Protein AF-A0A2J6TVK9-F1 (afdb_monomer_lite)

Secondary structure (DSSP, 8-state):
----PPPHHHHHHHHHHSHHHHHHHHHHHHSPP---SS----GGGGG-TT------S--TT--TT-GGGSTT-HHHH---GGGS----TT-PPPPHHHHHHHHHHHS-SSGGG--GGGHHHHHHHHHHHHHHHHHHHHHHHHHTT--TTTHHHHHHH-HHHHHHHHHHHHHHHHHHHHHHHHHHHHHHHHHHHHHT-SS--HHHHHHHHHHHS-SS----SSTTS-HHHHHHHHHHHHHHHHHHHHH-GGGHHHHHHHHTSTT-TT-HHHHHHHHHHHHHHHHHHHHH-

Sequence (289 aa):
AGQKLPTLKSVNGYWKHETQGKLITEFFSSLDKISPSINDTTIAKLRNPSEGPPEPKASPDHAPGDRFMDLGNEALLDIDFASFGIPDKSQKRLPILVILNTVRRVFPQKYENVDFGHSLTALDYLRDLEFTRRDKLRHAAERLDISLRNWKSVLADNPDALRWIELVQKYELIIEEGYANIFIDIRIWTMVAELKSTPFYKPNVLAMLNTLFPPAVKELPNDRIQPKVLHQYRSSFYQYITAVEANGPSVMKAFEQKLQGSDNRHRWGNTWDNLTHYMELAEQMIKQA

pLDDT: mean 82.11, std 18.09, range [29.0, 98.25]

Foldseek 3Di:
DDLPADFLVQLLCCLVPPPLNVCVLVVQVVPDQPPPPDDDDDVPVVQDPPDDDDDDPDDLLAFVQRPCLDPPNCVSQPDPNSPTDDDDPPPDQDDLVVLVVVLCQQQPLDLVNHNLVCLSVNLRSLLSLLVLLVVLVVVVCVVLVHDPVCNVVSCVVDVVSVVLVVVCVVCVVVLVLLSLLLLVLSLLSSLLVLLQDPPNDLSSSVSSLCSSQNSDDDDDSDPSNDNSVSSVSSSVSSVSSVVCVVPNSVVSVSVLVVCCDPPHCSRSNNSVVSVVVSSVSSVVSSVSD

Organism: NCBI:txid1095630

Radius of gyration: 21.46 Å; chains: 1; bounding box: 52×44×66 Å

Structure (mmCIF, N/CA/C/O backbone):
data_AF-A0A2J6TVK9-F1
#
_entry.id   AF-A0A2J6TVK9-F1
#
loop_
_atom_site.group_PDB
_atom_site.id
_atom_site.type_symbol
_atom_site.label_atom_id
_atom_site.label_alt_id
_atom_site.label_comp_id
_atom_site.label_asym_id
_atom_site.label_entity_id
_atom_site.label_seq_id
_atom_site.pdbx_PDB_ins_code
_atom_site.Cartn_x
_atom_site.Cartn_y
_atom_site.Cartn_z
_atom_site.occupancy
_atom_site.B_iso_or_equiv
_atom_site.auth_seq_id
_atom_site.auth_comp_id
_atom_site.auth_asym_id
_atom_site.auth_atom_id
_atom_site.pdbx_PDB_model_num
ATOM 1 N N . ALA A 1 1 ? 12.415 -16.126 -9.968 1.00 29.00 1 ALA A N 1
ATOM 2 C CA . ALA A 1 1 ? 11.077 -16.742 -9.931 1.00 29.00 1 ALA A CA 1
ATOM 3 C C . ALA A 1 1 ? 10.373 -16.211 -8.692 1.00 29.00 1 ALA A C 1
ATOM 5 O O . ALA A 1 1 ? 10.895 -16.407 -7.605 1.00 29.00 1 ALA A O 1
ATOM 6 N N . GLY A 1 2 ? 9.313 -15.416 -8.859 1.00 41.62 2 GLY A N 1
ATOM 7 C CA . GLY A 1 2 ? 8.643 -14.746 -7.743 1.00 41.62 2 GLY A CA 1
ATOM 8 C C . GLY A 1 2 ? 7.774 -15.724 -6.963 1.00 41.62 2 GLY A C 1
ATOM 9 O O . GLY A 1 2 ? 6.939 -16.403 -7.562 1.00 41.62 2 GLY A O 1
ATOM 10 N N . GLN A 1 3 ? 7.974 -15.802 -5.648 1.00 42.44 3 GLN A N 1
ATOM 11 C CA . GLN A 1 3 ? 6.974 -16.363 -4.743 1.00 42.44 3 GLN A CA 1
ATOM 12 C C . GLN A 1 3 ? 5.632 -15.679 -5.036 1.00 42.44 3 GLN A C 1
ATOM 14 O O . GLN A 1 3 ? 5.563 -14.454 -5.162 1.00 42.44 3 GLN A O 1
ATOM 19 N N . LYS A 1 4 ? 4.572 -16.472 -5.227 1.00 58.22 4 LYS A N 1
ATOM 20 C CA . LYS A 1 4 ? 3.217 -15.938 -5.388 1.00 58.22 4 LYS A CA 1
ATOM 21 C C . LYS A 1 4 ? 2.806 -15.346 -4.044 1.00 58.22 4 LYS A C 1
ATOM 23 O O . LYS A 1 4 ? 2.455 -16.082 -3.130 1.00 58.22 4 LYS A O 1
ATOM 28 N N . LEU A 1 5 ? 2.900 -14.026 -3.925 1.00 64.44 5 LEU A N 1
ATOM 29 C CA . LEU A 1 5 ? 2.423 -13.321 -2.746 1.00 64.44 5 LEU A CA 1
ATOM 30 C C . LEU A 1 5 ? 0.887 -13.276 -2.764 1.00 64.44 5 LEU A C 1
ATOM 32 O O . LEU A 1 5 ? 0.295 -13.041 -3.821 1.00 64.44 5 LEU A O 1
ATOM 36 N N . PRO A 1 6 ? 0.235 -13.469 -1.613 1.00 78.31 6 PRO A N 1
ATOM 37 C CA . PRO A 1 6 ? -1.215 -13.416 -1.498 1.00 78.31 6 PRO A CA 1
ATOM 38 C C . PRO A 1 6 ? -1.738 -11.998 -1.765 1.00 78.31 6 PRO A C 1
ATOM 40 O O . PRO A 1 6 ? -1.054 -10.989 -1.535 1.00 78.31 6 PRO A O 1
ATOM 43 N N . THR A 1 7 ? -2.981 -11.922 -2.241 1.00 87.06 7 THR A N 1
ATOM 44 C CA . THR A 1 7 ? -3.679 -10.642 -2.422 1.00 87.06 7 THR A CA 1
ATOM 45 C C . THR A 1 7 ? -4.032 -10.060 -1.055 1.00 87.06 7 THR A C 1
ATOM 47 O O . THR A 1 7 ? -4.340 -10.799 -0.119 1.00 87.06 7 THR A O 1
ATOM 50 N N . LEU A 1 8 ? -4.034 -8.737 -0.897 1.00 90.06 8 LEU A N 1
ATOM 51 C CA . LEU A 1 8 ? -4.491 -8.120 0.353 1.00 90.06 8 LEU A CA 1
ATOM 52 C C . LEU A 1 8 ? -5.938 -8.496 0.651 1.00 90.06 8 LEU A C 1
ATOM 54 O O . LEU A 1 8 ? -6.313 -8.632 1.813 1.00 90.06 8 LEU A O 1
ATOM 58 N N . LYS A 1 9 ? -6.752 -8.717 -0.386 1.00 88.44 9 LYS A N 1
ATOM 59 C CA . LYS A 1 9 ? -8.118 -9.210 -0.211 1.00 88.44 9 LYS A CA 1
ATOM 60 C C . LYS A 1 9 ? -8.157 -10.610 0.411 1.00 88.44 9 LYS A C 1
ATOM 62 O O . LYS A 1 9 ? -8.997 -10.832 1.281 1.00 88.44 9 LYS A O 1
ATOM 67 N N . SER A 1 10 ? -7.278 -11.533 0.006 1.00 87.69 10 SER A N 1
ATOM 68 C CA . SER A 1 10 ? -7.220 -12.869 0.617 1.00 87.69 10 SER A CA 1
ATOM 69 C C . SER A 1 10 ? -6.681 -12.817 2.044 1.00 87.69 10 SER A C 1
ATOM 71 O O . SER A 1 10 ? -7.260 -13.452 2.919 1.00 87.69 10 SER A O 1
ATOM 73 N N . VAL A 1 11 ? -5.660 -11.996 2.309 1.00 90.25 11 VAL A N 1
ATOM 74 C CA . VAL A 1 11 ? -5.135 -11.768 3.669 1.00 90.25 11 VAL A CA 1
ATOM 75 C C . VAL A 1 11 ? -6.216 -11.192 4.589 1.00 90.25 11 VAL A C 1
ATOM 77 O O . VAL A 1 11 ? -6.446 -11.706 5.678 1.00 90.25 11 VAL A O 1
ATOM 80 N N . ASN A 1 12 ? -6.954 -10.177 4.140 1.00 92.38 12 ASN A N 1
ATOM 81 C CA . ASN A 1 12 ? -8.072 -9.623 4.903 1.00 92.38 12 ASN A CA 1
ATOM 82 C C . ASN A 1 12 ? -9.206 -10.642 5.093 1.00 92.38 12 ASN A C 1
ATOM 84 O O . ASN A 1 12 ? -9.821 -10.697 6.155 1.00 92.38 12 ASN A O 1
ATOM 88 N N . GLY A 1 13 ? -9.472 -11.467 4.077 1.00 90.19 13 GLY A N 1
ATOM 89 C CA . GLY A 1 13 ? -10.423 -12.573 4.162 1.00 90.19 13 GLY A CA 1
ATOM 90 C C . GLY A 1 13 ? -10.036 -13.593 5.232 1.00 90.19 13 GLY A C 1
ATOM 91 O O . GLY A 1 13 ? -10.899 -13.999 6.005 1.00 90.19 13 GLY A O 1
ATOM 92 N N . TYR A 1 14 ? -8.748 -13.933 5.343 1.00 91.38 14 TYR A N 1
ATOM 93 C CA . TYR A 1 14 ? -8.235 -14.792 6.411 1.00 91.38 14 TYR A CA 1
ATOM 94 C C . TYR A 1 14 ? -8.564 -14.214 7.791 1.00 91.38 14 TYR A C 1
ATOM 96 O O . TYR A 1 14 ? -9.188 -14.878 8.614 1.00 91.38 14 TYR A O 1
ATOM 104 N N . TRP A 1 15 ? -8.235 -12.944 8.030 1.00 92.44 15 TRP A N 1
ATOM 105 C CA . TRP A 1 15 ? -8.484 -12.318 9.330 1.00 92.44 15 TRP A CA 1
ATOM 106 C C . TRP A 1 15 ? -9.973 -12.212 9.689 1.00 92.44 15 TRP A C 1
ATOM 108 O O . TRP A 1 15 ? -10.322 -12.273 10.866 1.00 92.44 15 TRP A O 1
ATOM 118 N N . LYS A 1 16 ? -10.857 -12.062 8.692 1.00 90.81 16 LYS A N 1
ATOM 119 C CA . LYS A 1 16 ? -12.305 -11.890 8.907 1.00 90.81 16 LYS A CA 1
ATOM 120 C C . LYS A 1 16 ? -13.095 -13.198 8.956 1.00 90.81 16 LYS A C 1
ATOM 122 O O . LYS A 1 16 ? -14.128 -13.254 9.626 1.00 90.81 16 LYS A O 1
ATOM 127 N N . HIS A 1 17 ? -12.679 -14.212 8.204 1.00 89.62 17 HIS A N 1
ATOM 128 C CA . HIS A 1 17 ? -13.529 -15.368 7.902 1.00 89.62 17 HIS A CA 1
ATOM 129 C C . HIS A 1 17 ? -12.888 -16.713 8.233 1.00 89.62 17 HIS A C 1
ATOM 131 O O . HIS A 1 17 ? -13.616 -17.626 8.620 1.00 89.62 17 HIS A O 1
ATOM 137 N N . GLU A 1 18 ? -11.565 -16.847 8.120 1.00 90.25 18 GLU A N 1
ATOM 138 C CA . GLU A 1 18 ? -10.897 -18.104 8.468 1.00 90.25 18 GLU A CA 1
ATOM 139 C C . GLU A 1 18 ? -10.931 -18.324 9.975 1.00 90.25 18 GLU A C 1
ATOM 141 O O . GLU A 1 18 ? -10.706 -17.398 10.755 1.00 90.25 18 GLU A O 1
ATOM 146 N N . THR A 1 19 ? -11.206 -19.558 10.403 1.00 89.12 19 THR A N 1
ATOM 147 C CA . THR A 1 19 ? -11.464 -19.864 11.819 1.00 89.12 19 THR A CA 1
ATOM 148 C C . THR A 1 19 ? -10.308 -19.425 12.713 1.00 89.12 19 THR A C 1
ATOM 150 O O . THR A 1 19 ? -10.536 -18.753 13.714 1.00 89.12 19 THR A O 1
ATOM 153 N N . GLN A 1 20 ? -9.067 -19.735 12.332 1.00 88.69 20 GLN A N 1
ATOM 154 C CA . GLN A 1 20 ? -7.886 -19.343 13.101 1.00 88.69 20 GLN A CA 1
ATOM 155 C C . GLN A 1 20 ? -7.692 -17.820 13.123 1.00 88.69 20 GLN A C 1
ATOM 157 O O . GLN A 1 20 ? -7.526 -17.246 14.196 1.00 88.69 20 GLN A O 1
ATOM 162 N N . GLY A 1 21 ? -7.754 -17.155 11.964 1.00 89.56 21 GLY A N 1
ATOM 163 C CA . GLY A 1 21 ? -7.569 -15.703 11.870 1.00 89.56 21 GLY A CA 1
ATOM 164 C C . GLY A 1 21 ? -8.637 -14.926 12.639 1.00 89.56 21 GLY A C 1
ATOM 165 O O . GLY A 1 21 ? -8.324 -13.963 13.347 1.00 89.56 21 GLY A O 1
ATOM 166 N N . LYS A 1 22 ? -9.884 -15.398 12.576 1.00 90.62 22 LYS A N 1
ATOM 167 C CA . LYS A 1 22 ? -11.008 -14.860 13.338 1.00 90.62 22 LYS A CA 1
ATOM 168 C C . LYS A 1 22 ? -10.810 -15.053 14.839 1.00 90.62 22 LYS A C 1
ATOM 170 O O . LYS A 1 22 ? -10.935 -14.079 15.570 1.00 90.62 22 LYS A O 1
ATOM 175 N N . LEU A 1 23 ? -10.440 -16.254 15.293 1.00 89.50 23 LEU A N 1
ATOM 176 C CA . LEU A 1 23 ? -10.180 -16.529 16.712 1.00 89.50 23 LEU A CA 1
ATOM 177 C C . LEU A 1 23 ? -9.044 -15.672 17.268 1.00 89.50 23 LEU A C 1
ATOM 179 O O . LEU A 1 23 ? -9.175 -15.133 18.359 1.00 89.50 23 LEU A O 1
ATOM 183 N N . ILE A 1 24 ? -7.953 -15.506 16.515 1.00 90.75 24 ILE A N 1
ATOM 184 C CA . ILE A 1 24 ? -6.843 -14.625 16.901 1.00 90.75 24 ILE A CA 1
ATOM 185 C C . ILE A 1 24 ? -7.344 -13.183 17.044 1.00 90.75 24 ILE A C 1
ATOM 187 O O . ILE A 1 24 ? -7.095 -12.525 18.053 1.00 90.75 24 ILE A O 1
ATOM 191 N N . THR A 1 25 ? -8.080 -12.694 16.046 1.00 90.19 25 THR A N 1
ATOM 192 C CA . THR A 1 25 ? -8.603 -11.322 16.035 1.00 90.19 25 THR A CA 1
ATOM 193 C C . THR A 1 25 ? -9.602 -11.086 17.167 1.00 90.19 25 THR A C 1
ATOM 195 O O . THR A 1 25 ? -9.525 -10.064 17.845 1.00 90.19 25 THR A O 1
ATOM 198 N N . GLU A 1 26 ? -10.514 -12.027 17.409 1.00 88.31 26 GLU A N 1
ATOM 199 C CA . GLU A 1 26 ? -11.479 -11.980 18.510 1.00 88.31 26 GLU A CA 1
ATOM 200 C C . GLU A 1 26 ? -10.783 -12.067 19.867 1.00 88.31 26 GLU A C 1
ATOM 202 O O . GLU A 1 26 ? -11.104 -11.272 20.747 1.00 88.31 26 GLU A O 1
ATOM 207 N N . PHE A 1 27 ? -9.788 -12.947 20.020 1.00 89.06 27 PHE A N 1
ATOM 208 C CA . PHE A 1 27 ? -8.970 -13.043 21.226 1.00 89.06 27 PHE A CA 1
ATOM 209 C C . PHE A 1 27 ? -8.350 -11.686 21.555 1.00 89.06 27 PHE A C 1
ATOM 211 O O . PHE A 1 27 ? -8.681 -11.106 22.587 1.00 89.06 27 PHE A O 1
ATOM 218 N N . PHE A 1 28 ? -7.559 -11.107 20.649 1.00 86.94 28 PHE A N 1
ATOM 219 C CA . PHE A 1 28 ? -6.941 -9.801 20.890 1.00 86.94 28 PHE A CA 1
ATOM 220 C C . PHE A 1 28 ? -7.955 -8.661 21.028 1.00 86.94 28 PHE A C 1
ATOM 222 O O . PHE A 1 28 ? -7.716 -7.720 21.782 1.00 86.94 28 PHE A O 1
ATOM 229 N N . SER A 1 29 ? -9.100 -8.744 20.347 1.00 86.19 29 SER A N 1
ATOM 230 C CA . SER A 1 29 ? -10.181 -7.769 20.501 1.00 86.19 29 SER A CA 1
ATOM 231 C C . SER A 1 29 ? -10.846 -7.838 21.876 1.00 86.19 29 SER A C 1
ATOM 233 O O . SER A 1 29 ? -11.299 -6.799 22.362 1.00 86.19 29 SER A O 1
ATOM 235 N N . SER A 1 30 ? -10.938 -9.038 22.459 1.00 83.00 30 SER A N 1
ATOM 236 C CA . SER A 1 30 ? -11.616 -9.323 23.731 1.00 83.00 30 SER A CA 1
ATOM 237 C C . SER A 1 30 ? -10.774 -8.996 24.958 1.00 83.00 30 SER A C 1
ATOM 239 O O . SER A 1 30 ? -11.323 -8.792 26.036 1.00 83.00 30 SER A O 1
ATOM 241 N N . LEU A 1 31 ? -9.450 -8.943 24.804 1.00 76.44 31 LEU A N 1
ATOM 242 C CA . LEU A 1 31 ? -8.563 -8.581 25.895 1.00 76.44 31 LEU A CA 1
ATOM 243 C C . LEU A 1 31 ? -8.882 -7.152 26.360 1.00 76.44 31 LEU A C 1
ATOM 245 O O . LEU A 1 31 ? -8.781 -6.206 25.575 1.00 76.44 31 LEU A O 1
ATOM 249 N N . ASP A 1 32 ? -9.264 -7.020 27.637 1.00 58.38 32 ASP A N 1
ATOM 250 C CA . ASP A 1 32 ? -9.689 -5.761 28.256 1.00 58.38 32 ASP A CA 1
ATOM 251 C C . ASP A 1 32 ? -8.733 -4.608 27.936 1.00 58.38 32 ASP A C 1
ATOM 253 O O . ASP A 1 32 ? -7.524 -4.794 27.744 1.00 58.38 32 ASP A O 1
ATOM 257 N N . LYS A 1 33 ? -9.246 -3.372 27.943 1.00 55.72 33 LYS A N 1
ATOM 258 C CA . LYS A 1 33 ? -8.362 -2.205 28.038 1.00 55.72 33 LYS A CA 1
ATOM 259 C C . LYS A 1 33 ? -7.463 -2.445 29.242 1.00 55.72 33 LYS A C 1
ATOM 261 O O . LYS A 1 33 ? -7.964 -2.707 30.333 1.00 55.72 33 LYS A O 1
ATOM 266 N N . ILE A 1 34 ? -6.148 -2.358 29.061 1.00 44.91 34 ILE A N 1
ATOM 267 C CA . ILE A 1 34 ? -5.283 -2.137 30.213 1.00 44.91 34 ILE A CA 1
ATOM 268 C C . ILE A 1 34 ? -5.831 -0.851 30.834 1.00 44.91 34 ILE A C 1
ATOM 270 O O . ILE A 1 34 ? -5.693 0.221 30.244 1.00 44.91 34 ILE A O 1
ATOM 274 N N . SER A 1 35 ? -6.531 -0.964 31.968 1.00 35.34 35 SER A N 1
ATOM 275 C CA . SER A 1 35 ? -6.670 0.162 32.879 1.00 35.34 35 SER A CA 1
ATOM 276 C C . SER A 1 35 ? -5.243 0.628 33.097 1.00 35.34 35 SER A C 1
ATOM 278 O O . SER A 1 35 ? -4.440 -0.180 33.576 1.00 35.34 35 SER A O 1
ATOM 280 N N . PRO A 1 36 ? -4.870 1.847 32.678 1.00 35.12 36 PRO A N 1
ATOM 281 C CA . PRO A 1 36 ? -3.529 2.318 32.941 1.00 35.12 36 PRO A CA 1
ATOM 282 C C . PRO A 1 36 ? -3.366 2.246 34.456 1.00 35.12 36 PRO A C 1
ATOM 284 O O . PRO A 1 36 ? -4.072 2.934 35.189 1.00 35.12 36 PRO A O 1
ATOM 287 N N . SER A 1 37 ? -2.476 1.388 34.953 1.00 34.28 37 SER A N 1
ATOM 288 C CA . SER A 1 37 ? -2.183 1.317 36.387 1.00 34.28 37 SER A CA 1
ATOM 289 C C . SER A 1 37 ? -1.329 2.510 36.828 1.00 34.28 37 SER A C 1
ATOM 291 O O . SER A 1 37 ? -0.463 2.378 37.690 1.00 34.28 37 SER A O 1
ATOM 293 N N . ILE A 1 38 ? -1.511 3.665 36.193 1.00 33.62 38 ILE A N 1
ATOM 294 C CA . ILE A 1 38 ? -0.847 4.913 36.515 1.00 33.62 38 ILE A CA 1
ATOM 295 C C . ILE A 1 38 ? -1.885 6.006 36.294 1.00 33.62 38 ILE A C 1
ATOM 297 O O . ILE A 1 38 ? -2.374 6.214 35.185 1.00 33.62 38 ILE A O 1
ATOM 301 N N . ASN A 1 39 ? -2.246 6.638 37.405 1.00 34.03 39 ASN A N 1
ATOM 302 C CA . ASN A 1 39 ? -3.201 7.724 37.501 1.00 34.03 39 ASN A CA 1
ATOM 303 C C . ASN A 1 39 ? -3.024 8.755 36.381 1.00 34.03 39 ASN A C 1
ATOM 305 O O . ASN A 1 39 ? -1.941 9.299 36.181 1.00 34.03 39 ASN A O 1
ATOM 309 N N . ASP A 1 40 ? -4.136 9.011 35.704 1.00 42.16 40 ASP A N 1
ATOM 310 C CA . ASP A 1 40 ? -4.586 10.315 35.240 1.00 42.16 40 ASP A CA 1
ATOM 311 C C . ASP A 1 40 ? -3.484 11.311 34.842 1.00 42.16 40 ASP A C 1
ATOM 313 O O . ASP A 1 40 ? -2.991 12.108 35.638 1.00 42.16 40 ASP A O 1
ATOM 317 N N . THR A 1 41 ? -3.108 11.303 33.564 1.00 31.83 41 THR A N 1
ATOM 318 C CA . THR A 1 41 ? -2.816 12.549 32.852 1.00 31.83 41 THR A CA 1
ATOM 319 C C . THR A 1 41 ? -2.799 12.312 31.345 1.00 31.83 41 THR A C 1
ATOM 321 O O . THR A 1 41 ? -1.981 11.576 30.801 1.00 31.83 41 THR A O 1
ATOM 324 N N . THR A 1 42 ? -3.638 13.088 30.660 1.00 39.53 42 THR A N 1
ATOM 325 C CA . THR A 1 42 ? -3.430 13.622 29.306 1.00 39.53 42 THR A CA 1
ATOM 326 C C . THR A 1 42 ? -3.841 12.801 28.074 1.00 39.53 42 THR A C 1
ATOM 328 O O . THR A 1 42 ? -3.037 12.531 27.187 1.00 39.53 42 THR A O 1
ATOM 331 N N . ILE A 1 43 ? -5.160 12.724 27.851 1.00 39.81 43 ILE A N 1
ATOM 332 C CA . ILE A 1 43 ? -5.732 12.817 26.485 1.00 39.81 43 ILE A CA 1
ATOM 333 C C . ILE A 1 43 ? -5.185 14.063 25.739 1.00 39.81 43 ILE A C 1
ATOM 335 O O . ILE A 1 43 ? -5.054 14.068 24.519 1.00 39.81 43 ILE A O 1
ATOM 339 N N . ALA A 1 44 ? -4.769 15.103 26.472 1.00 36.16 44 ALA A N 1
ATOM 340 C CA . ALA A 1 44 ? -4.113 16.292 25.929 1.00 36.16 44 ALA A CA 1
ATOM 341 C C . ALA A 1 44 ? -2.723 16.045 25.293 1.00 36.16 44 ALA A C 1
ATOM 343 O O . ALA A 1 44 ? -2.331 16.821 24.425 1.00 36.16 44 ALA A O 1
ATOM 344 N N . LYS A 1 45 ? -1.986 14.983 25.662 1.00 37.59 45 LYS A N 1
ATOM 345 C CA . LYS A 1 45 ? -0.628 14.717 25.137 1.00 37.59 45 LYS A CA 1
ATOM 346 C C . LYS A 1 45 ? -0.623 13.942 23.822 1.00 37.59 45 LYS A C 1
ATOM 348 O O . LYS A 1 45 ? 0.337 14.045 23.071 1.00 37.59 45 LYS A O 1
ATOM 353 N N . LEU A 1 46 ? -1.730 13.294 23.456 1.00 41.44 46 LEU A N 1
ATOM 354 C CA . LEU A 1 46 ? -1.901 12.687 22.127 1.00 41.44 46 LEU A CA 1
ATOM 355 C C . LEU A 1 46 ? -1.996 13.733 20.990 1.00 41.44 46 LEU A C 1
ATOM 357 O O . LEU A 1 46 ? -2.054 13.366 19.818 1.00 41.44 46 LEU A O 1
ATOM 361 N N . ARG A 1 47 ? -2.003 15.041 21.305 1.00 37.78 47 ARG A N 1
ATOM 362 C CA . ARG A 1 47 ? -2.042 16.130 20.313 1.00 37.78 47 ARG A CA 1
ATOM 363 C C . ARG A 1 47 ? -0.671 16.577 19.788 1.00 37.78 47 ARG A C 1
ATOM 365 O O . ARG A 1 47 ? -0.629 17.086 18.669 1.00 37.78 47 ARG A O 1
ATOM 372 N N . ASN A 1 48 ? 0.430 16.342 20.508 1.00 34.56 48 ASN A N 1
ATOM 373 C CA . ASN A 1 48 ? 1.765 16.826 20.128 1.00 34.56 48 ASN A CA 1
ATOM 374 C C . ASN A 1 48 ? 2.783 15.669 20.074 1.00 34.56 48 ASN A C 1
ATOM 376 O O . ASN A 1 48 ? 3.148 15.146 21.122 1.00 34.56 48 ASN A O 1
ATOM 380 N N . PRO A 1 49 ? 3.285 15.276 18.884 1.00 38.38 49 PRO A N 1
ATOM 381 C CA . PRO A 1 49 ? 4.208 14.142 18.737 1.00 38.38 49 PRO A CA 1
ATOM 382 C C . PRO A 1 49 ? 5.618 14.347 19.318 1.00 38.38 49 PRO A C 1
ATOM 384 O O . PRO A 1 49 ? 6.446 13.452 19.191 1.00 38.38 49 PRO A O 1
ATOM 387 N N . SER A 1 50 ? 5.936 15.521 19.872 1.00 38.06 50 SER A N 1
ATOM 388 C CA . SER A 1 50 ? 7.316 15.930 20.167 1.00 38.06 50 SER A CA 1
ATOM 389 C C . SER A 1 50 ? 7.738 15.833 21.637 1.00 38.06 50 SER A C 1
ATOM 391 O O . SER A 1 50 ? 8.906 16.068 21.919 1.00 38.06 50 SER A O 1
ATOM 393 N N . GLU A 1 51 ? 6.844 15.503 22.578 1.00 38.06 51 GLU A N 1
ATOM 394 C CA . GLU A 1 51 ? 7.145 15.601 24.022 1.00 38.06 51 GLU A CA 1
ATOM 395 C C . GLU A 1 51 ? 6.572 14.437 24.858 1.00 38.06 51 GLU A C 1
ATOM 397 O O . GLU A 1 51 ? 5.845 14.627 25.837 1.00 38.06 51 GLU A O 1
ATOM 402 N N . GLY A 1 52 ? 6.901 13.200 24.477 1.00 35.12 52 GLY A N 1
ATOM 403 C CA . GLY A 1 52 ? 6.752 12.034 25.356 1.00 35.12 52 GLY A CA 1
ATOM 404 C C . GLY A 1 52 ? 7.940 11.905 26.330 1.00 35.12 52 GLY A C 1
ATOM 405 O O . GLY A 1 52 ? 9.052 12.291 25.964 1.00 35.12 52 GLY A O 1
ATOM 406 N N . PRO A 1 53 ? 7.756 11.372 27.558 1.00 36.19 53 PRO A N 1
ATOM 407 C CA . PRO A 1 53 ? 8.881 10.996 28.418 1.00 36.19 53 PRO A CA 1
ATOM 408 C C . PRO A 1 53 ? 9.775 9.966 27.703 1.00 36.19 53 PRO A C 1
ATOM 410 O O . PRO A 1 53 ? 9.253 9.193 26.898 1.00 36.19 53 PRO A O 1
ATOM 413 N N . PRO A 1 54 ? 11.090 9.907 27.991 1.00 36.97 54 PRO A N 1
ATOM 414 C CA . PRO A 1 54 ? 11.949 8.905 27.379 1.00 36.97 54 PRO A CA 1
ATOM 415 C C . PRO A 1 54 ? 11.480 7.511 27.804 1.00 36.97 54 PRO A C 1
ATOM 417 O O . PRO A 1 54 ? 11.497 7.177 28.990 1.00 36.97 54 PRO A O 1
ATOM 420 N N . GLU A 1 55 ? 11.023 6.724 26.829 1.00 40.38 55 GLU A N 1
ATOM 421 C CA . GLU A 1 55 ? 10.571 5.358 27.060 1.00 40.38 55 GLU A CA 1
ATOM 422 C C . GLU A 1 55 ? 11.732 4.490 27.583 1.00 40.38 55 GLU A C 1
ATOM 424 O O . GLU A 1 55 ? 12.883 4.653 27.151 1.00 40.38 55 GLU A O 1
ATOM 429 N N . PRO A 1 56 ? 11.465 3.555 28.517 1.00 35.66 56 PRO A N 1
ATOM 430 C CA . PRO A 1 56 ? 12.428 2.515 28.864 1.00 35.66 56 PRO A CA 1
ATOM 431 C C . PRO A 1 56 ? 12.826 1.755 27.594 1.00 35.66 56 PRO A C 1
ATOM 433 O O . PRO A 1 56 ? 12.040 1.691 26.656 1.00 35.66 56 PRO A O 1
ATOM 436 N N . LYS A 1 57 ? 14.046 1.199 27.557 1.00 37.66 57 LYS A N 1
ATOM 437 C CA . LYS A 1 57 ? 14.651 0.534 26.384 1.00 37.66 57 LYS A CA 1
ATOM 438 C C . LYS A 1 57 ? 13.829 -0.677 25.901 1.00 37.66 57 LYS A C 1
ATOM 440 O O . LYS A 1 57 ? 14.211 -1.821 26.129 1.00 37.66 57 LYS A O 1
ATOM 445 N N . ALA A 1 58 ? 12.704 -0.422 25.252 1.00 44.34 58 ALA A N 1
ATOM 446 C CA . ALA A 1 58 ? 11.941 -1.376 24.479 1.00 44.34 58 ALA A CA 1
ATOM 447 C C . ALA A 1 58 ? 12.660 -1.592 23.145 1.00 44.34 58 ALA A C 1
ATOM 449 O O . ALA A 1 58 ? 13.356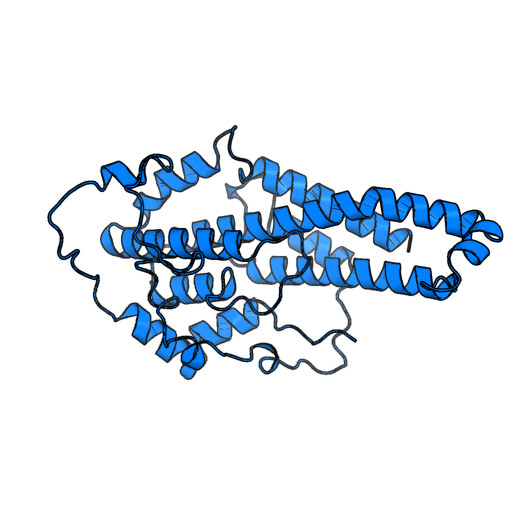 -0.701 22.645 1.00 44.34 58 ALA A O 1
ATOM 450 N N . SER A 1 59 ? 12.512 -2.789 22.575 1.00 52.97 59 SER A N 1
ATOM 451 C CA . SER A 1 59 ? 12.878 -3.013 21.178 1.00 52.97 59 SER A CA 1
ATOM 452 C C . SER A 1 59 ? 12.254 -1.896 20.326 1.00 52.97 59 SER A C 1
ATOM 454 O O . SER A 1 59 ? 11.081 -1.593 20.543 1.00 52.97 59 SER A O 1
ATOM 456 N N . PRO A 1 60 ? 12.982 -1.275 19.379 1.00 54.34 60 PRO A N 1
ATOM 457 C CA . PRO A 1 60 ? 12.439 -0.203 18.540 1.00 54.34 60 PRO A CA 1
ATOM 458 C C . PRO A 1 60 ? 11.212 -0.622 17.707 1.00 54.34 60 PRO A C 1
ATOM 460 O O . PRO A 1 60 ? 10.555 0.253 17.143 1.00 54.34 60 PRO A O 1
ATOM 463 N N . ASP A 1 61 ? 10.911 -1.924 17.656 1.00 56.28 61 ASP A N 1
ATOM 464 C CA . ASP A 1 61 ? 9.765 -2.524 16.969 1.00 56.28 61 ASP A CA 1
ATOM 465 C C . ASP A 1 61 ? 8.634 -2.966 17.925 1.00 56.28 61 ASP A C 1
ATOM 467 O O . ASP A 1 61 ? 7.578 -3.398 17.466 1.00 56.28 61 ASP A O 1
ATOM 471 N N . HIS A 1 62 ? 8.815 -2.857 19.248 1.00 63.78 62 HIS A N 1
ATOM 472 C CA . HIS A 1 62 ? 7.778 -3.178 20.232 1.00 63.78 62 HIS A CA 1
ATOM 473 C C . HIS A 1 62 ? 6.905 -1.952 20.516 1.00 63.78 62 HIS A C 1
ATOM 475 O O . HIS A 1 62 ? 7.398 -0.853 20.765 1.00 63.78 62 HIS A O 1
ATOM 481 N N . ALA A 1 63 ? 5.591 -2.153 20.486 1.00 64.12 63 ALA A N 1
ATOM 482 C CA . ALA A 1 63 ? 4.598 -1.105 20.641 1.00 64.12 63 ALA A CA 1
ATOM 483 C C . ALA A 1 63 ? 3.844 -1.303 21.961 1.00 64.12 63 ALA A C 1
ATOM 485 O O . ALA A 1 63 ? 2.923 -2.123 21.995 1.00 64.12 63 ALA A O 1
ATOM 486 N N . PRO A 1 64 ? 4.185 -0.572 23.039 1.00 60.97 64 PRO A N 1
ATOM 487 C CA . PRO A 1 64 ? 3.475 -0.701 24.304 1.00 60.97 64 PRO A CA 1
ATOM 488 C C . PRO A 1 64 ? 1.990 -0.370 24.094 1.00 60.97 64 PRO A C 1
ATOM 490 O O . PRO A 1 64 ? 1.611 0.773 23.837 1.00 60.97 64 PRO A O 1
ATOM 493 N N . GLY A 1 65 ? 1.149 -1.404 24.149 1.00 67.81 65 GLY A N 1
ATOM 494 C CA . GLY A 1 65 ? -0.295 -1.318 23.944 1.00 67.81 65 GLY A CA 1
ATOM 495 C C . GLY A 1 65 ? -0.835 -2.089 22.737 1.00 67.81 65 GLY A C 1
ATOM 496 O O . GLY A 1 65 ? -1.994 -2.490 22.803 1.00 67.81 65 GLY A O 1
ATOM 497 N N . ASP A 1 66 ? -0.046 -2.353 21.686 1.00 84.12 66 ASP A N 1
ATOM 498 C CA . ASP A 1 66 ? -0.456 -3.267 20.606 1.00 84.12 66 ASP A CA 1
ATOM 499 C C . ASP A 1 66 ? -0.089 -4.698 20.983 1.00 84.12 66 ASP A C 1
ATOM 501 O O . ASP A 1 66 ? 1.042 -5.142 20.800 1.00 84.12 66 ASP A O 1
ATOM 505 N N . ARG A 1 67 ? -1.086 -5.432 21.477 1.00 80.56 67 ARG A N 1
ATOM 506 C CA . ARG A 1 67 ? -0.890 -6.793 21.975 1.00 80.56 67 ARG A CA 1
ATOM 507 C C . ARG A 1 67 ? -0.419 -7.766 20.897 1.00 80.56 67 ARG A C 1
ATOM 509 O O . ARG A 1 67 ? 0.224 -8.755 21.218 1.00 80.56 67 ARG A O 1
ATOM 516 N N . PHE A 1 68 ? -0.679 -7.503 19.616 1.00 87.19 68 PHE A N 1
ATOM 517 C CA . PHE A 1 68 ? -0.126 -8.339 18.545 1.00 87.19 68 PHE A CA 1
ATOM 518 C C . PHE A 1 68 ? 1.403 -8.206 18.442 1.00 87.19 68 PHE A C 1
ATOM 520 O O . PHE A 1 68 ? 2.046 -9.074 17.872 1.00 87.19 68 PHE A O 1
ATOM 527 N N . MET A 1 69 ? 1.994 -7.141 18.981 1.00 85.12 69 MET A N 1
ATOM 528 C CA . MET A 1 69 ? 3.442 -6.908 18.987 1.00 85.12 69 MET A CA 1
ATOM 529 C C . MET A 1 69 ? 4.101 -7.318 20.317 1.00 85.12 69 MET A C 1
ATOM 531 O O . MET A 1 69 ? 5.273 -7.001 20.541 1.00 85.12 69 MET A O 1
ATOM 535 N N . ASP A 1 70 ? 3.364 -7.978 21.219 1.00 83.25 70 ASP A N 1
ATOM 536 C CA . ASP A 1 70 ? 3.912 -8.481 22.480 1.00 83.25 70 ASP A CA 1
ATOM 537 C C . ASP A 1 70 ? 4.858 -9.665 22.237 1.00 83.25 70 ASP A C 1
ATOM 539 O O . ASP A 1 70 ? 4.600 -10.540 21.405 1.00 83.25 70 ASP A O 1
ATOM 543 N N . LEU A 1 71 ? 5.947 -9.703 23.008 1.00 78.12 71 LEU A N 1
ATOM 544 C CA . LEU A 1 71 ? 6.908 -10.805 22.986 1.00 78.12 71 LEU A CA 1
ATOM 545 C C . LEU A 1 71 ? 6.209 -12.137 23.291 1.00 78.12 71 LEU A C 1
ATOM 547 O O . LEU A 1 71 ? 5.435 -12.237 24.244 1.00 78.12 71 LEU A O 1
ATOM 551 N N . GLY A 1 72 ? 6.521 -13.170 22.516 1.00 77.88 72 GLY A N 1
ATOM 552 C CA . GLY A 1 72 ? 5.914 -14.500 22.611 1.00 77.88 72 GLY A CA 1
ATOM 553 C C . GLY A 1 72 ? 4.749 -14.721 21.643 1.00 77.88 72 GLY A C 1
ATOM 554 O O . GLY A 1 72 ? 4.376 -15.872 21.400 1.00 77.88 72 GLY A O 1
ATOM 555 N N . ASN A 1 73 ? 4.198 -13.660 21.043 1.00 84.88 73 ASN A N 1
ATOM 556 C CA . ASN A 1 73 ? 3.142 -13.785 20.036 1.00 84.88 73 ASN A CA 1
ATOM 557 C C . ASN A 1 73 ? 3.681 -14.100 18.635 1.00 84.88 73 ASN A C 1
ATOM 559 O O . ASN A 1 73 ? 2.891 -14.351 17.726 1.00 84.88 73 ASN A O 1
ATOM 563 N N . GLU A 1 74 ? 4.999 -14.153 18.438 1.00 79.69 74 GLU A N 1
ATOM 564 C CA . GLU A 1 74 ? 5.615 -14.403 17.133 1.00 79.69 74 GLU A CA 1
ATOM 565 C C . GLU A 1 74 ? 5.170 -15.750 16.559 1.00 79.69 74 GLU A C 1
ATOM 567 O O . GLU A 1 74 ? 4.825 -15.824 15.387 1.00 79.69 74 GLU A O 1
ATOM 572 N N . ALA A 1 75 ? 5.077 -16.795 17.387 1.00 79.94 75 ALA A N 1
ATOM 573 C CA . ALA A 1 75 ? 4.617 -18.115 16.949 1.00 79.94 75 ALA A CA 1
ATOM 574 C C . ALA A 1 75 ? 3.128 -18.135 16.555 1.00 79.94 75 ALA A C 1
ATOM 576 O O . ALA A 1 75 ? 2.734 -18.868 15.652 1.00 79.94 75 ALA A O 1
ATOM 577 N N . LEU A 1 76 ? 2.296 -17.321 17.213 1.00 82.31 76 LEU A N 1
ATOM 578 C CA . LEU A 1 76 ? 0.876 -17.170 16.872 1.00 82.31 76 LEU A CA 1
ATOM 579 C C . LEU A 1 76 ? 0.699 -16.424 15.540 1.00 82.31 76 LEU A C 1
ATOM 581 O O . LEU A 1 76 ? -0.261 -16.665 14.807 1.00 82.31 76 LEU A O 1
ATOM 585 N N . LEU A 1 77 ? 1.609 -15.492 15.258 1.00 84.56 77 LEU A N 1
ATOM 586 C CA . LEU A 1 77 ? 1.547 -14.563 14.131 1.00 84.56 77 LEU A CA 1
ATOM 587 C C . LEU A 1 77 ? 2.442 -14.971 12.961 1.00 84.56 77 LEU A C 1
ATOM 589 O O . LEU A 1 77 ? 2.407 -14.316 11.915 1.00 84.56 77 LEU A O 1
ATOM 593 N N . ASP A 1 78 ? 3.186 -16.069 13.099 1.00 82.38 78 ASP A N 1
ATOM 594 C CA . ASP A 1 78 ? 3.932 -16.707 12.021 1.00 82.38 78 ASP A CA 1
ATOM 595 C C . ASP A 1 78 ? 2.984 -17.449 11.071 1.00 82.38 78 ASP A C 1
ATOM 597 O O . ASP A 1 78 ? 2.953 -18.671 10.950 1.00 82.38 78 ASP A O 1
ATOM 601 N N . ILE A 1 79 ? 2.157 -16.664 10.393 1.00 82.62 79 ILE A N 1
ATOM 602 C CA . ILE A 1 79 ? 1.180 -17.146 9.434 1.00 82.62 79 ILE A CA 1
ATOM 603 C C . ILE A 1 79 ? 1.835 -17.118 8.056 1.00 82.62 79 ILE A C 1
ATOM 605 O O . ILE A 1 79 ? 2.316 -16.075 7.593 1.00 82.62 79 ILE A O 1
ATOM 609 N N . ASP A 1 80 ? 1.885 -18.266 7.385 1.00 79.00 80 ASP A N 1
ATOM 610 C CA . ASP A 1 80 ? 2.320 -18.334 5.994 1.00 79.00 80 ASP A CA 1
ATOM 611 C C . ASP A 1 80 ? 1.171 -17.944 5.064 1.00 79.00 80 ASP A C 1
ATOM 613 O O . ASP A 1 80 ? 0.447 -18.790 4.534 1.00 79.00 80 ASP A O 1
ATOM 617 N N . PHE A 1 81 ? 1.003 -16.639 4.845 1.00 76.25 81 PHE A N 1
ATOM 618 C CA . PHE A 1 81 ? -0.035 -16.175 3.936 1.00 76.25 81 PHE A CA 1
ATOM 619 C C . PHE A 1 81 ? 0.190 -16.612 2.483 1.00 76.25 81 PHE A C 1
ATOM 621 O O . PHE A 1 81 ? -0.773 -16.628 1.720 1.00 76.25 81 PHE A O 1
ATOM 628 N N . ALA A 1 82 ? 1.414 -16.986 2.088 1.00 65.44 82 ALA A N 1
ATOM 629 C CA . ALA A 1 82 ? 1.691 -17.471 0.735 1.00 65.44 82 ALA A CA 1
ATOM 630 C C . ALA A 1 82 ? 1.038 -18.835 0.459 1.00 65.44 82 ALA A C 1
ATOM 632 O O . ALA A 1 82 ? 0.816 -19.189 -0.700 1.00 65.44 82 ALA A O 1
ATOM 633 N N . SER A 1 83 ? 0.668 -19.572 1.510 1.00 65.69 83 SER A N 1
ATOM 634 C CA . SER A 1 83 ? -0.133 -20.792 1.401 1.00 65.69 83 SER A CA 1
ATOM 635 C C . SER A 1 83 ? -1.617 -20.522 1.093 1.00 65.69 83 SER A C 1
ATOM 637 O O . SER A 1 83 ? -2.305 -21.401 0.567 1.00 65.69 83 SER A O 1
ATOM 639 N N . PHE A 1 84 ? -2.122 -19.306 1.356 1.00 61.25 84 PHE A N 1
ATOM 640 C CA . PHE A 1 84 ? -3.524 -18.954 1.131 1.00 61.25 84 PHE A CA 1
ATOM 641 C C . PHE A 1 84 ? -3.761 -18.400 -0.269 1.00 61.25 84 PHE A C 1
ATOM 643 O O . PHE A 1 84 ? -3.231 -17.362 -0.663 1.00 61.25 84 PHE A O 1
ATOM 650 N N . GLY A 1 85 ? -4.671 -19.050 -0.993 1.00 50.59 85 GLY A N 1
ATOM 651 C CA . GLY A 1 85 ? -5.083 -18.602 -2.314 1.00 50.59 85 GLY A CA 1
ATOM 652 C C . GLY A 1 85 ? -4.012 -18.891 -3.354 1.00 50.59 85 GLY A C 1
ATOM 653 O O . GLY A 1 85 ? -3.362 -17.979 -3.849 1.00 50.59 85 GLY A O 1
ATOM 654 N N . ILE A 1 86 ? -3.886 -20.164 -3.735 1.00 42.16 86 ILE A N 1
ATOM 655 C CA . ILE A 1 86 ? -3.285 -20.548 -5.011 1.00 42.16 86 ILE A CA 1
ATOM 656 C C . ILE A 1 86 ? -4.385 -20.432 -6.079 1.00 42.16 86 ILE A C 1
ATOM 658 O O . ILE A 1 86 ? -5.118 -21.398 -6.295 1.00 42.16 86 ILE A O 1
ATOM 662 N N . PRO A 1 87 ? -4.544 -19.302 -6.793 1.00 41.88 87 PRO A N 1
ATOM 663 C CA . PRO A 1 87 ? -5.114 -19.373 -8.115 1.00 41.88 87 PRO A CA 1
ATOM 664 C C . PRO A 1 87 ? -4.089 -20.068 -9.012 1.00 41.88 87 PRO A C 1
ATOM 666 O O . PRO A 1 87 ? -2.866 -19.870 -8.915 1.00 41.88 87 PRO A O 1
ATOM 669 N N . ASP A 1 88 ? -4.637 -20.935 -9.849 1.00 41.81 88 ASP A N 1
ATOM 670 C CA . ASP A 1 88 ? -3.980 -21.779 -10.831 1.00 41.81 88 ASP A CA 1
ATOM 671 C C . ASP A 1 88 ? -2.848 -21.055 -11.597 1.00 41.81 88 ASP A C 1
ATOM 673 O O . ASP A 1 88 ? -2.800 -19.827 -11.722 1.00 41.81 88 ASP A O 1
ATOM 677 N N . LYS A 1 89 ? -1.886 -21.814 -12.131 1.00 43.88 89 LYS A N 1
ATOM 678 C CA . LYS A 1 89 ? -0.737 -21.309 -12.919 1.00 43.88 89 LYS A CA 1
ATOM 679 C C . LYS A 1 89 ? -1.154 -20.530 -14.188 1.00 43.88 89 LYS A C 1
ATOM 681 O O . LYS A 1 89 ? -0.291 -20.036 -14.905 1.00 43.88 89 LYS A O 1
ATOM 686 N N . SER A 1 90 ? -2.455 -20.397 -14.439 1.00 42.44 90 SER A N 1
ATOM 687 C CA . SER A 1 90 ? -3.103 -19.810 -15.608 1.00 42.44 90 SER A CA 1
ATOM 688 C C . SER A 1 90 ? -3.627 -18.377 -15.418 1.00 42.44 90 SER A C 1
ATOM 690 O O . SER A 1 90 ? -4.191 -17.824 -16.366 1.00 42.44 90 SER A O 1
ATOM 692 N N . GLN A 1 91 ? -3.450 -17.739 -14.249 1.00 48.84 91 GLN A N 1
ATOM 693 C CA . GLN A 1 91 ? -3.932 -16.367 -14.040 1.00 48.84 91 GLN A CA 1
ATOM 694 C C . GLN A 1 91 ? -3.123 -15.374 -14.894 1.00 48.84 91 GLN A C 1
ATOM 696 O O . GLN A 1 91 ? -2.048 -14.902 -14.522 1.00 48.84 91 GLN A O 1
ATOM 701 N N . LYS A 1 92 ? -3.631 -15.098 -16.098 1.00 56.69 92 LYS A N 1
ATOM 702 C CA . LYS A 1 92 ? -3.105 -14.078 -17.006 1.00 56.69 92 LYS A CA 1
ATOM 703 C C . LYS A 1 92 ? -3.062 -12.750 -16.250 1.00 56.69 92 LYS A C 1
ATOM 705 O O . LYS A 1 92 ? -4.096 -12.307 -15.751 1.00 56.69 92 LYS A O 1
ATOM 710 N N . ARG A 1 93 ? -1.876 -12.129 -16.167 1.00 71.00 93 ARG A N 1
ATOM 711 C CA . ARG A 1 93 ? -1.730 -10.776 -15.609 1.00 71.00 93 ARG A CA 1
ATOM 712 C C . ARG A 1 93 ? -2.733 -9.855 -16.299 1.00 71.00 93 ARG A C 1
ATOM 714 O O . ARG A 1 93 ? -2.894 -9.923 -17.521 1.00 71.00 93 ARG A O 1
ATOM 721 N N . LEU A 1 94 ? -3.426 -9.035 -15.513 1.00 83.69 94 LEU A N 1
ATOM 722 C CA . LEU A 1 94 ? -4.419 -8.118 -16.055 1.00 83.69 94 LEU A CA 1
ATOM 723 C C . LEU A 1 94 ? -3.755 -7.158 -17.052 1.00 83.69 94 LEU A C 1
ATOM 725 O O . LEU A 1 94 ? -2.610 -6.747 -16.837 1.00 83.69 94 LEU A O 1
ATOM 729 N N . PRO A 1 95 ? -4.448 -6.774 -18.138 1.00 91.38 95 PRO A N 1
ATOM 730 C CA . PRO A 1 95 ? -3.940 -5.744 -19.029 1.00 91.38 95 PRO A CA 1
ATOM 731 C C . PRO A 1 95 ? -3.642 -4.461 -18.246 1.00 91.38 95 PRO A C 1
ATOM 733 O O . PRO A 1 95 ? -4.455 -4.033 -17.428 1.00 91.38 95 PRO A O 1
ATOM 736 N N . ILE A 1 96 ? -2.508 -3.816 -18.535 1.00 93.00 96 ILE A N 1
ATOM 737 C CA . ILE A 1 96 ? -2.055 -2.605 -17.825 1.00 93.00 96 ILE A CA 1
ATOM 738 C C . ILE A 1 96 ? -3.142 -1.526 -17.829 1.00 93.00 96 ILE A C 1
ATOM 740 O O . ILE A 1 96 ? -3.425 -0.932 -16.796 1.00 93.00 96 ILE A O 1
ATOM 744 N N . LEU A 1 97 ? -3.837 -1.341 -18.955 1.00 93.88 97 LEU A N 1
ATOM 745 C CA . LEU A 1 97 ? -4.948 -0.390 -19.055 1.00 93.88 97 LEU A CA 1
ATOM 746 C C . LEU A 1 97 ? -6.082 -0.678 -18.058 1.00 93.88 97 LEU A C 1
ATOM 748 O O . LEU A 1 97 ? -6.672 0.254 -17.519 1.00 93.88 97 LEU A O 1
ATOM 752 N N . VAL A 1 98 ? -6.378 -1.952 -17.777 1.00 94.75 98 VAL A N 1
ATOM 753 C CA . VAL A 1 98 ? -7.396 -2.339 -16.787 1.00 94.75 98 VAL A CA 1
ATOM 754 C C . VAL A 1 98 ? -6.931 -1.983 -15.378 1.00 94.75 98 VAL A C 1
ATOM 756 O O . VAL A 1 98 ? -7.721 -1.439 -14.604 1.00 94.75 98 VAL A O 1
ATOM 759 N N . ILE A 1 99 ? -5.656 -2.234 -15.063 1.00 95.25 99 ILE A N 1
ATOM 760 C CA . ILE A 1 99 ? -5.042 -1.843 -13.787 1.00 95.25 99 ILE A CA 1
ATOM 761 C C . ILE A 1 99 ? -5.142 -0.325 -13.605 1.00 95.25 99 ILE A C 1
ATOM 763 O O . ILE A 1 99 ? -5.771 0.132 -12.652 1.00 95.25 99 ILE A O 1
ATOM 767 N N . LEU A 1 100 ? -4.609 0.450 -14.554 1.00 96.69 100 LEU A N 1
ATOM 768 C CA . LEU A 1 100 ? -4.568 1.913 -14.486 1.00 96.69 100 LEU A CA 1
ATOM 769 C C . LEU A 1 100 ? -5.968 2.525 -14.357 1.00 96.69 100 LEU A C 1
ATOM 771 O O . LEU A 1 100 ? -6.200 3.373 -13.497 1.00 96.69 100 LEU A O 1
ATOM 775 N N . ASN A 1 101 ? -6.925 2.073 -15.170 1.00 96.69 101 ASN A N 1
ATOM 776 C CA . ASN A 1 101 ? -8.295 2.587 -15.121 1.00 96.69 101 ASN A CA 1
ATOM 777 C C . ASN A 1 101 ? -8.995 2.234 -13.807 1.00 96.69 101 ASN A C 1
ATOM 779 O O . ASN A 1 101 ? -9.733 3.057 -13.267 1.00 96.69 101 ASN A O 1
ATOM 783 N N . THR A 1 102 ? -8.757 1.035 -13.273 1.00 96.44 102 THR A N 1
ATOM 784 C CA . THR A 1 102 ? -9.340 0.636 -11.988 1.00 96.44 102 THR A CA 1
ATOM 785 C C . THR A 1 102 ? -8.773 1.479 -10.855 1.00 96.44 102 THR A C 1
ATOM 787 O O . THR A 1 102 ? -9.545 2.029 -10.077 1.00 96.44 102 THR A O 1
ATOM 790 N N . VAL A 1 103 ? -7.449 1.632 -10.782 1.00 97.56 103 VAL A N 1
ATOM 791 C CA . VAL A 1 103 ? -6.790 2.421 -9.733 1.00 97.56 103 VAL A CA 1
ATOM 792 C C . VAL A 1 103 ? -7.247 3.882 -9.785 1.00 97.56 103 VAL A C 1
ATOM 794 O O . VAL A 1 103 ? -7.637 4.424 -8.756 1.00 97.56 103 VAL A O 1
ATOM 797 N N . ARG A 1 104 ? -7.313 4.496 -10.976 1.00 97.25 104 ARG A N 1
ATOM 798 C CA . ARG A 1 104 ? -7.827 5.871 -11.157 1.00 97.25 104 ARG A CA 1
ATOM 799 C C . ARG A 1 104 ? -9.284 6.031 -10.726 1.00 97.25 104 ARG A C 1
ATOM 801 O O . ARG A 1 104 ? -9.645 7.064 -10.172 1.00 97.25 104 ARG A O 1
ATOM 808 N N . ARG A 1 105 ? -10.125 5.025 -10.985 1.00 97.69 105 ARG A N 1
ATOM 809 C CA . ARG A 1 105 ? -11.532 5.032 -10.560 1.00 97.69 105 ARG A CA 1
ATOM 810 C C . ARG A 1 105 ? -11.661 4.929 -9.042 1.00 97.69 105 ARG A C 1
ATOM 812 O O . ARG A 1 105 ? -12.517 5.592 -8.473 1.00 97.69 105 ARG A O 1
ATOM 819 N N . VAL A 1 106 ? -10.847 4.083 -8.413 1.00 98.12 106 VAL A N 1
ATOM 820 C CA . VAL A 1 106 ? -10.875 3.850 -6.961 1.00 98.12 106 VAL A CA 1
ATOM 821 C C . VAL A 1 106 ? -10.301 5.044 -6.194 1.00 98.12 106 VAL A C 1
ATOM 823 O O . VAL A 1 106 ? -10.857 5.427 -5.168 1.00 98.12 106 VAL A O 1
ATOM 826 N N . PHE A 1 107 ? -9.239 5.666 -6.712 1.00 98.25 107 PHE A N 1
ATOM 827 C CA . PHE A 1 107 ? -8.539 6.798 -6.098 1.00 98.25 107 PHE A CA 1
ATOM 828 C C . PHE A 1 107 ? -8.616 8.065 -6.979 1.00 98.25 107 PHE A C 1
ATOM 830 O O . PHE A 1 107 ? -7.618 8.467 -7.584 1.00 98.25 107 PHE A O 1
ATOM 837 N N . PRO A 1 108 ? -9.793 8.709 -7.087 1.00 97.94 108 PRO A N 1
ATOM 838 C CA . PRO A 1 108 ? -9.950 9.967 -7.806 1.00 97.94 108 PRO A CA 1
ATOM 839 C C . PRO A 1 108 ? -9.280 11.142 -7.077 1.00 97.94 108 PRO A C 1
ATOM 841 O O . PRO A 1 108 ? -9.021 11.100 -5.878 1.00 97.94 108 PRO A O 1
ATOM 844 N N . GLN A 1 109 ? -9.069 12.248 -7.795 1.00 96.88 109 GLN A N 1
ATOM 845 C CA . GLN A 1 109 ? -8.394 13.439 -7.260 1.00 96.88 109 GLN A CA 1
ATOM 846 C C . GLN A 1 109 ? -9.086 14.034 -6.027 1.00 96.88 109 GLN A C 1
ATOM 848 O O . GLN A 1 109 ? -8.429 14.511 -5.105 1.00 96.88 109 GLN A O 1
ATOM 853 N N . LYS A 1 110 ? -10.422 14.011 -6.001 1.00 96.31 110 LYS A N 1
ATOM 854 C CA . LYS A 1 110 ? -11.209 14.496 -4.864 1.00 96.31 110 LYS A CA 1
ATOM 855 C C . LYS A 1 110 ? -11.342 13.396 -3.820 1.00 96.31 110 LYS A C 1
ATOM 857 O O . LYS A 1 110 ? -11.901 12.343 -4.120 1.00 96.31 110 LYS A O 1
ATOM 862 N N . TYR A 1 111 ? -10.869 13.675 -2.608 1.00 95.19 111 TYR A N 1
ATOM 863 C CA . TYR A 1 111 ? -10.868 12.739 -1.483 1.00 95.19 111 TYR A CA 1
ATOM 864 C C . TYR A 1 111 ? -12.270 12.197 -1.162 1.00 95.19 111 TYR A C 1
ATOM 866 O O . TYR A 1 111 ? -12.440 11.022 -0.856 1.00 95.19 111 TYR A O 1
ATOM 874 N N . GLU A 1 112 ? -13.295 13.035 -1.295 1.00 95.00 112 GLU A N 1
ATOM 875 C CA . GLU A 1 112 ? -14.683 12.697 -0.968 1.00 95.00 112 GLU A CA 1
ATOM 876 C C . GLU A 1 112 ? -15.269 11.623 -1.893 1.00 95.00 112 GLU A C 1
ATOM 878 O O . GLU A 1 112 ? -16.248 10.971 -1.542 1.00 95.00 112 GLU A O 1
ATOM 883 N N . ASN A 1 113 ? -14.666 11.437 -3.069 1.00 96.75 113 ASN A N 1
ATOM 884 C CA . ASN A 1 113 ? -15.114 10.485 -4.080 1.00 96.75 113 ASN A CA 1
ATOM 885 C C . ASN A 1 113 ? -14.333 9.165 -4.036 1.00 96.75 113 ASN A C 1
ATOM 887 O O . ASN A 1 113 ? -14.525 8.318 -4.908 1.00 96.75 113 ASN A O 1
ATOM 891 N N . VAL A 1 114 ? -13.415 9.005 -3.081 1.00 97.81 114 VAL A N 1
ATOM 892 C CA . VAL A 1 114 ? -12.561 7.820 -2.989 1.00 97.81 114 VAL A CA 1
ATOM 893 C C . VAL A 1 114 ? -13.365 6.598 -2.569 1.00 97.81 114 VAL A C 1
ATOM 895 O O . VAL A 1 114 ? -14.088 6.612 -1.574 1.00 97.81 114 VAL A O 1
ATOM 898 N N . ASP A 1 115 ? -13.189 5.505 -3.309 1.00 97.25 115 ASP A N 1
ATOM 899 C CA . ASP A 1 115 ? -13.851 4.232 -3.047 1.00 97.25 115 ASP A CA 1
ATOM 900 C C . ASP A 1 115 ? -12.958 3.319 -2.198 1.00 97.25 115 ASP A C 1
ATOM 902 O O . ASP A 1 115 ? -12.313 2.381 -2.675 1.00 97.25 115 ASP A O 1
ATOM 906 N N . PHE A 1 116 ? -12.925 3.582 -0.893 1.00 96.06 116 PHE A N 1
ATOM 907 C CA . PHE A 1 116 ? -12.142 2.765 0.035 1.00 96.06 116 PHE A CA 1
ATOM 908 C C . PHE A 1 116 ? -12.616 1.307 0.128 1.00 96.06 116 PHE A C 1
ATOM 910 O O . PHE A 1 116 ? -11.826 0.451 0.532 1.00 96.06 116 PHE A O 1
ATOM 917 N N . GLY A 1 117 ? -13.836 0.982 -0.318 1.00 94.69 117 GLY A N 1
ATOM 918 C CA . GLY A 1 117 ? -14.329 -0.398 -0.385 1.00 94.69 117 GLY A CA 1
ATOM 919 C C . GLY A 1 117 ? -13.535 -1.274 -1.360 1.00 94.69 117 GLY A C 1
ATOM 920 O O . GLY A 1 117 ? -13.408 -2.482 -1.152 1.00 94.69 117 GLY A O 1
ATOM 921 N N . HIS A 1 118 ? -12.928 -0.664 -2.381 1.00 96.06 118 HIS A N 1
ATOM 922 C CA . HIS A 1 118 ? -12.082 -1.340 -3.370 1.00 96.06 118 HIS A CA 1
ATOM 923 C C . HIS A 1 118 ? -10.578 -1.074 -3.184 1.00 96.06 118 HIS A C 1
ATOM 925 O O . HIS A 1 118 ? -9.770 -1.517 -4.006 1.00 96.06 118 HIS A O 1
ATOM 931 N N . SER A 1 119 ? -10.182 -0.418 -2.088 1.00 96.88 119 SER A N 1
ATOM 932 C CA . SER A 1 119 ? -8.790 -0.052 -1.781 1.00 96.88 119 SER A CA 1
ATOM 933 C C . SER A 1 119 ? -7.819 -1.236 -1.828 1.00 96.88 119 SER A C 1
ATOM 935 O O . SER A 1 119 ? -6.789 -1.151 -2.491 1.00 96.88 119 SER A O 1
ATOM 937 N N . LEU A 1 120 ? -8.164 -2.367 -1.198 1.00 95.75 120 LEU A N 1
ATOM 938 C CA . LEU A 1 120 ? -7.320 -3.570 -1.184 1.00 95.75 120 LEU A CA 1
ATOM 939 C C . LEU A 1 120 ? -7.068 -4.107 -2.595 1.00 95.75 120 LEU A C 1
ATOM 941 O O . LEU A 1 120 ? -5.940 -4.439 -2.938 1.00 95.75 120 LEU A O 1
ATOM 945 N N . THR A 1 121 ? -8.110 -4.131 -3.431 1.00 93.94 121 THR A N 1
ATOM 946 C CA . THR A 1 121 ? -7.994 -4.585 -4.825 1.00 93.94 121 THR A CA 1
ATOM 947 C C . THR A 1 121 ? -7.126 -3.631 -5.643 1.00 93.94 121 THR A C 1
ATOM 949 O O . THR A 1 121 ? -6.277 -4.075 -6.410 1.00 93.94 121 THR A O 1
ATOM 952 N N . ALA A 1 122 ? -7.288 -2.319 -5.461 1.00 96.00 122 ALA A N 1
ATOM 953 C CA . ALA A 1 122 ? -6.454 -1.334 -6.142 1.00 96.00 122 ALA A CA 1
ATOM 954 C C . ALA A 1 122 ? -4.984 -1.385 -5.678 1.00 96.00 122 ALA A C 1
ATOM 956 O O . ALA A 1 122 ? -4.083 -1.251 -6.502 1.00 96.00 122 ALA A O 1
ATOM 957 N N . LEU A 1 123 ? -4.727 -1.640 -4.391 1.00 95.38 123 LEU A N 1
ATOM 958 C CA . LEU A 1 123 ? -3.383 -1.873 -3.850 1.00 95.38 123 LEU A CA 1
ATOM 959 C C . LEU A 1 123 ? -2.735 -3.143 -4.421 1.00 95.38 123 LEU A C 1
ATOM 961 O O . LEU A 1 123 ? -1.538 -3.137 -4.713 1.00 95.38 123 LEU A O 1
ATOM 965 N N . ASP A 1 124 ? -3.507 -4.217 -4.602 1.00 92.31 124 ASP A N 1
ATOM 966 C CA . ASP A 1 124 ? -3.036 -5.427 -5.284 1.00 92.31 124 ASP A CA 1
ATOM 967 C C . ASP A 1 124 ? -2.686 -5.131 -6.748 1.00 92.31 124 ASP A C 1
ATOM 969 O O . ASP A 1 124 ? -1.611 -5.502 -7.211 1.00 92.31 124 ASP A O 1
ATOM 973 N N . TYR A 1 125 ? -3.512 -4.358 -7.454 1.00 94.12 125 TYR A N 1
ATOM 974 C CA . TYR A 1 125 ? -3.224 -3.954 -8.834 1.00 94.12 125 TYR A CA 1
ATOM 975 C C . TYR A 1 125 ? -1.994 -3.047 -8.956 1.00 94.12 125 TYR A C 1
ATOM 977 O O . TYR A 1 125 ? -1.227 -3.186 -9.906 1.00 94.12 125 TYR A O 1
ATOM 985 N N . LEU A 1 126 ? -1.763 -2.146 -7.998 1.00 94.44 126 LEU A N 1
ATOM 986 C CA . LEU A 1 126 ? -0.534 -1.348 -7.942 1.00 94.44 126 LEU A CA 1
ATOM 987 C C . LEU A 1 126 ? 0.706 -2.222 -7.735 1.00 94.44 126 LEU A C 1
ATOM 989 O O . LEU A 1 126 ? 1.750 -1.967 -8.331 1.00 94.44 126 LEU A O 1
ATOM 993 N N . ARG A 1 127 ? 0.602 -3.276 -6.922 1.00 91.00 127 ARG A N 1
ATOM 994 C CA . ARG A 1 127 ? 1.677 -4.265 -6.761 1.00 91.00 127 ARG A CA 1
ATOM 995 C C . ARG A 1 127 ? 1.919 -5.049 -8.050 1.00 91.00 127 ARG A C 1
ATOM 997 O O . ARG A 1 127 ? 3.069 -5.214 -8.449 1.00 91.00 127 ARG A O 1
ATOM 1004 N N . ASP A 1 128 ? 0.858 -5.478 -8.726 1.00 90.06 128 ASP A N 1
ATOM 1005 C CA . ASP A 1 128 ? 0.955 -6.173 -10.013 1.00 90.06 128 ASP A CA 1
ATOM 1006 C C . ASP A 1 128 ? 1.584 -5.292 -11.099 1.00 90.06 128 ASP A C 1
ATOM 1008 O O . ASP A 1 128 ? 2.367 -5.785 -11.920 1.00 90.06 128 ASP A O 1
ATOM 1012 N N . LEU A 1 129 ? 1.280 -3.989 -11.097 1.00 93.19 129 LEU A N 1
ATOM 1013 C CA . LEU A 1 129 ? 1.914 -3.006 -11.974 1.00 93.19 129 LEU A CA 1
ATOM 1014 C C . LEU A 1 129 ? 3.421 -2.928 -11.709 1.00 93.19 129 LEU A C 1
ATOM 1016 O O . LEU A 1 129 ? 4.201 -3.032 -12.655 1.00 93.19 129 LEU A O 1
ATOM 1020 N N . GLU A 1 130 ? 3.829 -2.830 -10.442 1.00 92.19 130 GLU A N 1
ATOM 1021 C CA . GLU A 1 130 ? 5.244 -2.770 -10.060 1.00 92.19 130 GLU A CA 1
ATOM 1022 C C . GLU A 1 130 ? 6.004 -4.038 -10.454 1.00 92.19 130 GLU A C 1
ATOM 1024 O O . GLU A 1 130 ? 7.081 -3.978 -11.052 1.00 92.19 130 GLU A O 1
ATOM 1029 N N . PHE A 1 131 ? 5.426 -5.212 -10.197 1.00 88.38 131 PHE A N 1
ATOM 1030 C CA . PHE A 1 131 ? 6.026 -6.471 -10.631 1.00 88.38 131 PHE A CA 1
ATOM 1031 C C . PHE A 1 131 ? 6.107 -6.570 -12.146 1.00 88.38 131 PHE A C 1
ATOM 1033 O O . PHE A 1 131 ? 7.138 -6.985 -12.671 1.00 88.38 131 PHE A O 1
ATOM 1040 N N . THR A 1 132 ? 5.065 -6.152 -12.862 1.00 90.62 132 THR A N 1
ATOM 1041 C CA . THR A 1 132 ? 5.071 -6.149 -14.328 1.00 90.62 132 THR A CA 1
ATOM 1042 C C . THR A 1 132 ? 6.139 -5.217 -14.881 1.00 90.62 132 THR A C 1
ATOM 1044 O O . THR A 1 132 ? 6.852 -5.610 -15.801 1.00 90.62 132 THR A O 1
ATOM 1047 N N . ARG A 1 133 ? 6.309 -4.028 -14.300 1.00 92.69 133 ARG A N 1
ATOM 1048 C CA . ARG A 1 133 ? 7.367 -3.081 -14.661 1.00 92.69 133 ARG A CA 1
ATOM 1049 C C . ARG A 1 133 ? 8.752 -3.702 -14.506 1.00 92.69 133 ARG A C 1
ATOM 1051 O O . ARG A 1 133 ? 9.501 -3.774 -15.479 1.00 92.69 133 ARG A O 1
ATOM 1058 N N . ARG A 1 134 ? 9.073 -4.210 -13.314 1.00 90.31 134 ARG A N 1
ATOM 1059 C CA . ARG A 1 134 ? 10.38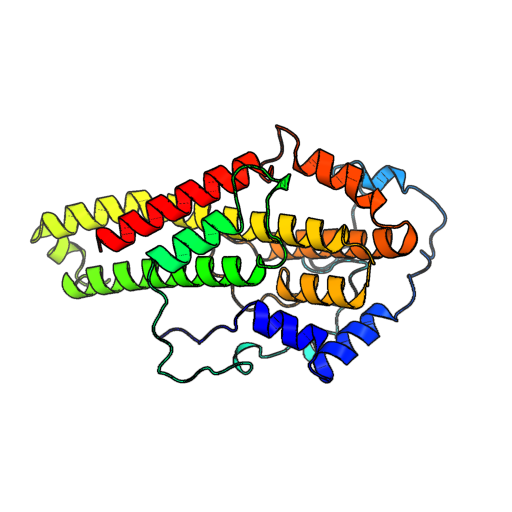1 -4.823 -13.015 1.00 90.31 134 ARG A CA 1
ATOM 1060 C C . ARG A 1 134 ? 10.665 -6.038 -13.893 1.00 90.31 134 ARG A C 1
ATOM 1062 O O . ARG A 1 134 ? 11.791 -6.239 -14.340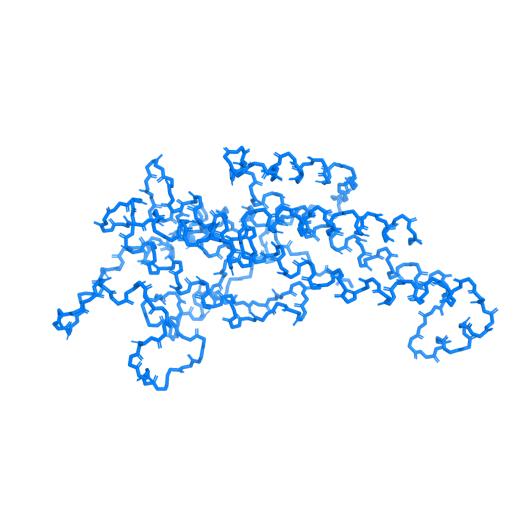 1.00 90.31 134 ARG A O 1
ATOM 1069 N N . ASP A 1 135 ? 9.644 -6.847 -14.145 1.00 89.62 135 ASP A N 1
ATOM 1070 C CA . ASP A 1 135 ? 9.722 -8.025 -15.004 1.00 89.62 135 ASP A CA 1
ATOM 1071 C C . ASP A 1 135 ? 9.974 -7.643 -16.468 1.00 89.62 135 ASP A C 1
ATOM 1073 O O . ASP A 1 135 ? 10.809 -8.253 -17.129 1.00 89.62 135 ASP A O 1
ATOM 1077 N N . LYS A 1 136 ? 9.318 -6.595 -16.978 1.00 90.56 136 LYS A N 1
ATOM 1078 C CA . LYS A 1 136 ? 9.545 -6.086 -18.338 1.00 90.56 136 LYS A CA 1
ATOM 1079 C C . LYS A 1 136 ? 10.948 -5.520 -18.521 1.00 90.56 136 LYS A C 1
ATOM 1081 O O . LYS A 1 136 ? 11.605 -5.875 -19.495 1.00 90.56 136 LYS A O 1
ATOM 1086 N N . LEU A 1 137 ? 11.438 -4.727 -17.568 1.00 90.44 137 LEU A N 1
ATOM 1087 C CA . LEU A 1 137 ? 12.809 -4.204 -17.600 1.00 90.44 137 LEU A CA 1
ATOM 1088 C C . LEU A 1 137 ? 13.850 -5.325 -17.556 1.00 90.44 137 LEU A C 1
ATOM 1090 O O . LEU A 1 137 ? 14.837 -5.279 -18.286 1.00 90.44 137 LEU A O 1
ATOM 1094 N N . ARG A 1 138 ? 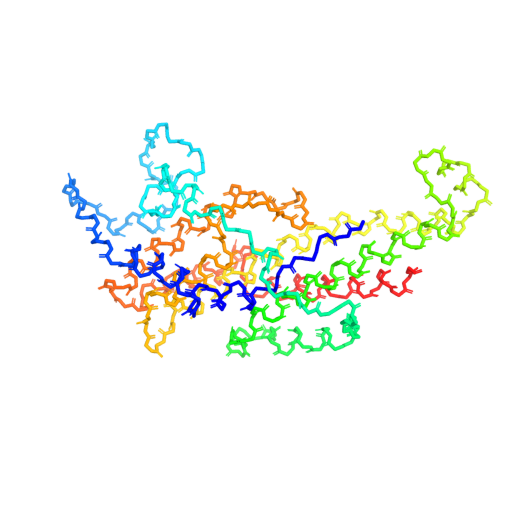13.606 -6.366 -16.752 1.00 89.12 138 ARG A N 1
ATOM 1095 C CA . ARG A 1 138 ? 14.465 -7.554 -16.707 1.00 89.12 138 ARG A CA 1
ATOM 1096 C C . ARG A 1 138 ? 14.513 -8.269 -18.054 1.00 89.12 138 ARG A C 1
ATOM 1098 O O . ARG A 1 138 ? 15.601 -8.501 -18.562 1.00 89.12 138 ARG A O 1
ATOM 1105 N N . HIS A 1 139 ? 13.359 -8.552 -18.658 1.00 89.81 139 HIS A N 1
ATOM 1106 C CA . HIS A 1 139 ? 13.311 -9.179 -19.981 1.00 89.81 139 HIS A CA 1
ATOM 1107 C C . HIS A 1 139 ? 13.955 -8.301 -21.064 1.00 89.81 139 HIS A C 1
ATOM 1109 O O . HIS A 1 139 ? 14.578 -8.822 -21.985 1.00 89.81 139 HIS A O 1
ATOM 1115 N N . ALA A 1 140 ? 13.829 -6.975 -20.977 1.00 89.62 140 ALA A N 1
ATOM 1116 C CA . ALA A 1 140 ? 14.510 -6.065 -21.892 1.00 89.62 140 ALA A CA 1
ATOM 1117 C C . ALA A 1 140 ? 16.038 -6.156 -21.750 1.00 89.62 140 ALA A C 1
ATOM 1119 O O . ALA A 1 140 ? 16.723 -6.289 -22.763 1.00 89.62 140 ALA A O 1
ATOM 1120 N N . ALA A 1 141 ? 16.558 -6.188 -20.519 1.00 87.44 141 ALA A N 1
ATOM 1121 C CA . ALA A 1 141 ? 17.980 -6.412 -20.260 1.00 87.44 141 ALA A CA 1
ATOM 1122 C C . ALA A 1 141 ? 18.458 -7.783 -20.774 1.00 87.44 141 ALA A C 1
ATOM 1124 O O . ALA A 1 141 ? 19.515 -7.866 -21.393 1.00 87.44 141 ALA A O 1
ATOM 1125 N N . GLU A 1 142 ? 17.658 -8.839 -20.592 1.00 89.25 142 GLU A N 1
ATOM 1126 C CA . GLU A 1 142 ? 17.950 -10.188 -21.099 1.00 89.25 142 GLU A CA 1
ATOM 1127 C C . GLU A 1 142 ? 18.005 -10.235 -22.634 1.00 89.25 142 GLU A C 1
ATOM 1129 O O . GLU A 1 142 ? 18.911 -10.845 -23.193 1.00 89.25 142 GLU A O 1
ATOM 1134 N N . ARG A 1 143 ? 17.091 -9.554 -23.342 1.00 89.19 143 ARG A N 1
ATOM 1135 C CA . ARG A 1 143 ? 17.121 -9.471 -24.820 1.00 89.19 143 ARG A CA 1
ATOM 1136 C C . ARG A 1 143 ? 18.332 -8.713 -25.357 1.00 89.19 143 ARG A C 1
ATOM 1138 O O . ARG A 1 143 ? 18.734 -8.951 -26.490 1.00 89.19 143 ARG A O 1
ATOM 1145 N N . LEU A 1 144 ? 18.875 -7.795 -24.565 1.00 86.06 144 LEU A N 1
ATOM 1146 C CA . LEU A 1 144 ? 20.104 -7.067 -24.873 1.00 86.06 144 LEU A CA 1
ATOM 1147 C C . LEU A 1 144 ? 21.363 -7.830 -24.420 1.00 86.06 144 LEU A C 1
ATOM 1149 O O . LEU A 1 144 ? 22.457 -7.295 -24.551 1.00 86.06 144 LEU A O 1
ATOM 1153 N N . ASP A 1 145 ? 21.216 -9.049 -23.884 1.00 86.44 145 ASP A N 1
ATOM 1154 C CA . ASP A 1 145 ? 22.289 -9.868 -23.302 1.00 86.44 145 ASP A CA 1
ATOM 1155 C C . ASP A 1 145 ? 23.090 -9.138 -22.206 1.00 86.44 145 ASP A C 1
ATOM 1157 O O . ASP A 1 145 ? 24.282 -9.366 -22.004 1.00 86.44 145 ASP A O 1
ATOM 1161 N N . ILE A 1 146 ? 22.443 -8.231 -21.467 1.00 84.94 146 ILE A N 1
ATOM 1162 C CA . ILE A 1 146 ? 23.086 -7.487 -20.382 1.00 84.94 146 ILE A CA 1
ATOM 1163 C C . ILE A 1 146 ? 23.087 -8.342 -19.114 1.00 84.94 146 ILE A C 1
ATOM 1165 O O . ILE A 1 146 ? 22.048 -8.647 -18.531 1.00 84.94 146 ILE A O 1
ATOM 1169 N N . SER A 1 147 ? 24.279 -8.652 -18.617 1.00 84.56 147 SER A N 1
ATOM 1170 C CA . SER A 1 147 ? 24.508 -9.307 -17.332 1.00 84.56 147 SER A CA 1
ATOM 1171 C C . SER A 1 147 ? 25.538 -8.543 -16.499 1.00 84.56 147 SER A C 1
ATOM 1173 O O . SER A 1 147 ? 26.327 -7.744 -17.007 1.00 84.56 147 SER A O 1
ATOM 1175 N N . LEU A 1 148 ? 25.617 -8.861 -15.204 1.00 78.81 148 LEU A N 1
ATOM 1176 C CA . LEU A 1 148 ? 26.629 -8.295 -14.300 1.00 78.81 148 LEU A CA 1
ATOM 1177 C C . LEU A 1 148 ? 28.076 -8.502 -14.785 1.00 78.81 148 LEU A C 1
ATOM 1179 O O . LEU A 1 148 ? 28.969 -7.776 -14.353 1.00 78.81 148 LEU A O 1
ATOM 1183 N N . ARG A 1 149 ? 28.321 -9.480 -15.665 1.00 85.44 149 ARG A N 1
ATOM 1184 C CA . ARG A 1 149 ? 29.663 -9.846 -16.138 1.00 85.44 149 ARG A CA 1
ATOM 1185 C C . ARG A 1 149 ? 30.061 -9.160 -17.445 1.00 85.44 149 ARG A C 1
ATOM 1187 O O . ARG A 1 149 ? 31.248 -8.931 -17.643 1.00 85.44 149 ARG A O 1
ATOM 1194 N N . ASN A 1 150 ? 29.105 -8.836 -18.315 1.00 85.81 150 ASN A N 1
ATOM 1195 C CA . ASN A 1 150 ? 29.360 -8.348 -19.679 1.00 85.81 150 ASN A CA 1
ATOM 1196 C C . ASN A 1 150 ? 28.765 -6.957 -19.967 1.00 85.81 150 ASN A C 1
ATOM 1198 O O . ASN A 1 150 ? 28.951 -6.444 -21.065 1.00 85.81 150 ASN A O 1
ATOM 1202 N N . TRP A 1 151 ? 28.098 -6.309 -19.003 1.00 83.00 151 TRP A N 1
ATOM 1203 C CA . TRP A 1 151 ? 27.438 -5.018 -19.240 1.00 83.00 151 TRP A CA 1
ATOM 1204 C C . TRP A 1 151 ? 28.362 -3.962 -19.868 1.00 83.00 151 TRP A C 1
ATOM 1206 O O . TRP A 1 151 ? 27.937 -3.241 -20.759 1.00 83.00 151 TRP A O 1
ATOM 1216 N N . LYS A 1 152 ? 29.642 -3.896 -19.472 1.00 84.00 152 LYS A N 1
ATOM 1217 C CA . LYS A 1 152 ? 30.592 -2.914 -20.026 1.00 84.00 152 LYS A CA 1
ATOM 1218 C C . LYS A 1 152 ? 30.849 -3.105 -21.519 1.00 84.00 152 LYS A C 1
ATOM 1220 O O . LYS A 1 152 ? 30.919 -2.113 -22.234 1.00 84.00 152 LYS A O 1
ATOM 1225 N N . SER A 1 153 ? 31.009 -4.349 -21.976 1.00 85.69 153 SER A N 1
ATOM 1226 C CA . SER A 1 153 ? 31.245 -4.633 -23.396 1.00 85.69 153 SER A CA 1
ATOM 1227 C C . SER A 1 153 ? 29.968 -4.430 -24.203 1.00 85.69 153 SER A C 1
ATOM 1229 O O . SER A 1 153 ? 29.991 -3.737 -25.211 1.00 85.69 153 SER A O 1
ATOM 1231 N N . VAL A 1 154 ? 28.831 -4.922 -23.697 1.00 84.44 154 VAL A N 1
ATOM 1232 C CA . VAL A 1 154 ? 27.523 -4.759 -24.354 1.00 84.44 154 VAL A CA 1
ATOM 1233 C C . VAL A 1 154 ? 27.174 -3.282 -24.547 1.00 84.44 154 VAL A C 1
ATOM 1235 O O . VAL A 1 154 ? 26.724 -2.893 -25.620 1.00 84.44 154 VAL A O 1
ATOM 1238 N N . LEU A 1 155 ? 27.414 -2.444 -23.535 1.00 86.25 155 LEU A N 1
ATOM 1239 C CA . LEU A 1 155 ? 27.144 -1.009 -23.628 1.00 86.25 155 LEU A CA 1
ATOM 1240 C C . LEU A 1 155 ? 28.105 -0.253 -24.551 1.00 86.25 155 LEU A C 1
ATOM 1242 O O . LEU A 1 155 ? 27.711 0.762 -25.117 1.00 86.25 155 LEU A O 1
ATOM 1246 N N . ALA A 1 156 ? 29.349 -0.718 -24.693 1.00 85.88 156 ALA A N 1
ATOM 1247 C CA . ALA A 1 156 ? 30.310 -0.115 -25.613 1.00 85.88 156 ALA A CA 1
ATOM 1248 C C . ALA A 1 156 ? 29.951 -0.411 -27.079 1.00 85.88 156 ALA A C 1
ATOM 1250 O O . ALA A 1 156 ? 30.080 0.467 -27.931 1.00 85.88 156 ALA A O 1
ATOM 1251 N N . ASP A 1 157 ? 29.463 -1.624 -27.348 1.00 88.31 157 ASP A N 1
ATOM 1252 C CA . ASP A 1 157 ? 29.178 -2.106 -28.702 1.00 88.31 157 ASP A CA 1
ATOM 1253 C C . ASP A 1 157 ? 27.754 -1.761 -29.181 1.00 88.31 157 ASP A C 1
ATOM 1255 O O . ASP A 1 157 ? 27.479 -1.791 -30.382 1.00 88.31 157 ASP A O 1
ATOM 1259 N N . ASN A 1 158 ? 26.839 -1.415 -28.265 1.00 87.94 158 ASN A N 1
ATOM 1260 C CA . ASN A 1 158 ? 25.437 -1.124 -28.569 1.00 87.94 158 ASN A CA 1
ATOM 1261 C C . ASN A 1 158 ? 24.982 0.240 -27.995 1.00 87.94 158 ASN A C 1
ATOM 1263 O O . ASN A 1 158 ? 24.531 0.319 -26.846 1.00 87.94 158 ASN A O 1
ATOM 1267 N N . PRO A 1 159 ? 25.032 1.318 -28.804 1.00 86.75 159 PRO A N 1
ATOM 1268 C CA . PRO A 1 159 ? 24.594 2.656 -28.395 1.00 86.75 159 PRO A CA 1
ATOM 1269 C C . PRO A 1 159 ? 23.120 2.739 -27.970 1.00 86.75 159 PRO A C 1
ATOM 1271 O O . PRO A 1 159 ? 22.776 3.533 -27.093 1.00 86.75 159 PRO A O 1
ATOM 1274 N N . ASP A 1 160 ? 22.246 1.914 -28.553 1.00 83.88 160 ASP A N 1
ATOM 1275 C CA . ASP A 1 160 ? 20.826 1.880 -28.190 1.00 83.88 160 ASP A CA 1
ATOM 1276 C C . ASP A 1 160 ? 20.621 1.242 -26.808 1.00 83.88 160 ASP A C 1
ATOM 1278 O O . ASP A 1 160 ? 19.825 1.741 -26.008 1.00 83.88 160 ASP A O 1
ATOM 1282 N N . ALA A 1 161 ? 21.389 0.194 -26.484 1.00 85.19 161 ALA A N 1
ATOM 1283 C CA . ALA A 1 161 ? 21.407 -0.403 -25.148 1.00 85.19 161 ALA A CA 1
ATOM 1284 C C . ALA A 1 161 ? 21.919 0.588 -24.093 1.00 85.19 161 ALA A C 1
ATOM 1286 O O . ALA A 1 161 ? 21.341 0.679 -23.008 1.00 85.19 161 ALA A O 1
ATOM 1287 N N . LEU A 1 162 ? 22.956 1.368 -24.421 1.00 86.44 162 LEU A N 1
ATOM 1288 C CA . LEU A 1 162 ? 23.476 2.426 -23.551 1.00 86.44 162 LEU A CA 1
ATOM 1289 C C . LEU A 1 162 ? 22.411 3.483 -23.269 1.00 86.44 162 LEU A C 1
ATOM 1291 O O . LEU A 1 162 ? 22.105 3.752 -22.106 1.00 86.44 162 LEU A O 1
ATOM 1295 N N . ARG A 1 163 ? 21.777 4.012 -24.319 1.00 85.25 163 ARG A N 1
ATOM 1296 C CA . ARG A 1 163 ? 20.715 5.015 -24.188 1.00 85.25 163 ARG A CA 1
ATOM 1297 C C . ARG A 1 163 ? 19.530 4.499 -23.370 1.00 85.25 163 ARG A C 1
ATOM 1299 O O . ARG A 1 163 ? 18.951 5.252 -22.586 1.00 85.25 163 ARG A O 1
ATOM 1306 N N . TRP A 1 164 ? 19.155 3.233 -23.550 1.00 86.50 164 TRP A N 1
ATOM 1307 C CA . TRP A 1 164 ? 18.095 2.605 -22.765 1.00 86.50 164 TRP A CA 1
ATOM 1308 C C . TRP A 1 164 ? 18.480 2.487 -21.284 1.00 86.50 164 TRP A C 1
ATOM 1310 O O . TRP A 1 164 ? 17.694 2.906 -20.435 1.00 86.50 164 TRP A O 1
ATOM 1320 N N . ILE A 1 165 ? 19.688 2.003 -20.955 1.00 86.38 165 ILE A N 1
ATOM 1321 C CA . ILE A 1 165 ? 20.146 1.899 -19.557 1.00 86.38 165 ILE A CA 1
ATOM 1322 C C . ILE A 1 165 ? 20.199 3.268 -18.885 1.00 86.38 165 ILE A C 1
ATOM 1324 O O . ILE A 1 165 ? 19.702 3.398 -17.769 1.00 86.38 165 ILE A O 1
ATOM 1328 N N . GLU A 1 166 ? 20.772 4.283 -19.531 1.00 85.75 166 GLU A N 1
ATOM 1329 C CA . GLU A 1 166 ? 20.855 5.637 -18.965 1.00 85.75 166 GLU A CA 1
ATOM 1330 C C . GLU A 1 166 ? 19.464 6.185 -18.628 1.00 85.75 166 GLU A C 1
ATOM 1332 O O . GLU A 1 166 ? 19.250 6.780 -17.568 1.00 85.75 166 GLU A O 1
ATOM 1337 N N . LEU A 1 167 ? 18.491 5.936 -19.507 1.00 83.50 167 LEU A N 1
ATOM 1338 C CA . LEU A 1 167 ? 17.111 6.343 -19.297 1.00 83.50 167 LEU A CA 1
ATOM 1339 C C . LEU A 1 167 ? 16.441 5.550 -18.165 1.00 83.50 167 LEU A C 1
ATOM 1341 O O . LEU A 1 167 ? 15.787 6.149 -17.312 1.00 83.50 167 LEU A O 1
ATOM 1345 N N . VAL A 1 168 ? 16.627 4.229 -18.111 1.00 86.06 168 VAL A N 1
ATOM 1346 C CA . VAL A 1 168 ? 16.098 3.384 -17.028 1.00 86.06 168 VAL A CA 1
ATOM 1347 C C . VAL A 1 168 ? 16.700 3.785 -15.684 1.00 86.06 168 VAL A C 1
ATOM 1349 O O . VAL A 1 168 ? 15.953 4.010 -14.739 1.00 86.06 168 VAL A O 1
ATOM 1352 N N . GLN A 1 169 ? 18.020 3.962 -15.596 1.00 84.75 169 GLN A N 1
ATOM 1353 C CA . GLN A 1 169 ? 18.706 4.377 -14.366 1.00 84.75 169 GLN A CA 1
ATOM 1354 C C . GLN A 1 169 ? 18.224 5.737 -13.864 1.00 84.75 169 GLN A C 1
ATOM 1356 O O . GLN A 1 169 ? 18.027 5.911 -12.661 1.00 84.75 169 GLN A O 1
ATOM 1361 N N . LYS A 1 170 ? 17.990 6.689 -14.777 1.00 83.75 170 LYS A N 1
ATOM 1362 C CA . LYS A 1 170 ? 17.437 8.004 -14.436 1.00 83.75 170 LYS A CA 1
ATOM 1363 C C . LYS A 1 170 ? 16.079 7.893 -13.740 1.00 83.75 170 LYS A C 1
ATOM 1365 O O . LYS A 1 170 ? 15.815 8.650 -12.809 1.00 83.75 170 LYS A O 1
ATOM 1370 N N . TYR A 1 171 ? 15.220 6.985 -14.198 1.00 87.62 171 TYR A N 1
ATOM 1371 C CA . TYR A 1 171 ? 13.860 6.847 -13.680 1.00 87.62 171 TYR A CA 1
ATOM 1372 C C . TYR A 1 171 ? 13.727 5.840 -12.532 1.00 87.62 171 TYR A C 1
ATOM 1374 O O . TYR A 1 171 ? 12.803 5.988 -11.737 1.00 87.62 171 TYR A O 1
ATOM 1382 N N . GLU A 1 172 ? 14.639 4.872 -12.390 1.00 88.12 172 GLU A N 1
ATOM 1383 C CA . GLU A 1 172 ? 14.528 3.798 -11.390 1.00 88.12 172 GLU A CA 1
ATOM 1384 C C . GLU A 1 172 ? 14.501 4.341 -9.954 1.00 88.12 172 GLU A C 1
ATOM 1386 O O . GLU A 1 172 ? 13.646 3.963 -9.161 1.00 88.12 172 GLU A O 1
ATOM 1391 N N . LEU A 1 173 ? 15.373 5.299 -9.624 1.00 84.94 173 LEU A N 1
ATOM 1392 C CA . LEU A 1 173 ? 15.394 5.888 -8.279 1.00 84.94 173 LEU A CA 1
ATOM 1393 C C . LEU A 1 173 ? 14.097 6.644 -7.960 1.00 84.94 173 LEU A C 1
ATOM 1395 O O . LEU A 1 173 ? 13.560 6.520 -6.861 1.00 84.94 173 LEU A O 1
ATOM 1399 N N . ILE A 1 174 ? 13.587 7.397 -8.939 1.00 89.19 174 ILE A N 1
ATOM 1400 C CA . ILE A 1 174 ? 12.364 8.197 -8.803 1.00 89.19 174 ILE A CA 1
ATOM 1401 C C . ILE A 1 174 ? 11.154 7.276 -8.633 1.00 89.19 174 ILE A C 1
ATOM 1403 O O . ILE A 1 174 ? 10.301 7.519 -7.780 1.00 89.19 174 ILE A O 1
ATOM 1407 N N . ILE A 1 175 ? 11.071 6.206 -9.427 1.00 92.19 175 ILE A N 1
ATOM 1408 C CA . ILE A 1 175 ? 9.917 5.309 -9.399 1.00 92.19 175 ILE A CA 1
ATOM 1409 C C . ILE A 1 175 ? 9.912 4.398 -8.168 1.00 92.19 175 ILE A C 1
ATOM 1411 O O . ILE A 1 175 ? 8.838 4.134 -7.631 1.00 92.19 175 ILE A O 1
ATOM 1415 N N . GLU A 1 176 ? 11.076 3.962 -7.675 1.00 89.94 176 GLU A N 1
ATOM 1416 C CA . GLU A 1 176 ? 11.174 3.195 -6.427 1.00 89.94 176 GLU A CA 1
ATOM 1417 C C . GLU A 1 176 ? 10.705 4.011 -5.218 1.00 89.94 176 GLU A C 1
ATOM 1419 O O . GLU A 1 176 ? 9.950 3.505 -4.380 1.00 89.94 176 GLU A O 1
ATOM 1424 N N . GLU A 1 177 ? 11.128 5.276 -5.137 1.00 90.50 177 GLU A N 1
ATOM 1425 C CA . GLU A 1 177 ? 10.679 6.210 -4.104 1.00 90.50 177 GLU A CA 1
ATOM 1426 C C . GLU A 1 177 ? 9.189 6.532 -4.257 1.00 90.50 177 GLU A C 1
ATOM 1428 O O . GLU A 1 177 ? 8.435 6.458 -3.284 1.00 90.50 177 GLU A O 1
ATOM 1433 N N . GLY A 1 178 ? 8.737 6.805 -5.484 1.00 92.25 178 GLY A N 1
ATOM 1434 C CA . GLY A 1 178 ? 7.327 7.030 -5.796 1.00 92.25 178 GLY A CA 1
ATOM 1435 C C . GLY A 1 178 ? 6.446 5.862 -5.354 1.00 92.25 178 GLY A C 1
ATOM 1436 O O . GLY A 1 178 ? 5.443 6.078 -4.672 1.00 92.25 178 GLY A O 1
ATOM 1437 N N . TYR A 1 179 ? 6.854 4.624 -5.657 1.00 94.56 179 TYR A N 1
ATOM 1438 C CA . TYR A 1 179 ? 6.148 3.418 -5.226 1.00 94.56 179 TYR A CA 1
ATOM 1439 C C . TYR A 1 179 ? 6.105 3.289 -3.698 1.00 94.56 179 TYR A C 1
ATOM 1441 O O . TYR A 1 179 ? 5.052 2.994 -3.130 1.00 94.56 179 TYR A O 1
ATOM 1449 N N . ALA A 1 180 ? 7.228 3.524 -3.015 1.00 91.56 180 ALA A N 1
ATOM 1450 C CA . ALA A 1 180 ? 7.292 3.452 -1.556 1.00 91.56 180 ALA A CA 1
ATOM 1451 C C . ALA A 1 180 ? 6.363 4.479 -0.887 1.00 91.56 180 ALA A C 1
ATOM 1453 O O . ALA A 1 180 ? 5.665 4.145 0.073 1.00 91.56 180 ALA A O 1
ATOM 1454 N N . ASN A 1 181 ? 6.291 5.696 -1.430 1.00 91.75 181 ASN A N 1
ATOM 1455 C CA . ASN A 1 181 ? 5.402 6.743 -0.933 1.00 91.75 181 ASN A CA 1
ATOM 1456 C C . ASN A 1 181 ? 3.927 6.344 -1.082 1.00 91.75 181 ASN A C 1
ATOM 1458 O O . ASN A 1 181 ? 3.193 6.323 -0.093 1.00 91.75 181 ASN A O 1
ATOM 1462 N N . ILE A 1 182 ? 3.492 5.927 -2.277 1.00 94.94 182 ILE A N 1
ATOM 1463 C CA . ILE A 1 182 ? 2.088 5.523 -2.496 1.00 94.94 182 ILE A CA 1
ATOM 1464 C C . ILE A 1 182 ? 1.723 4.260 -1.708 1.00 94.94 182 ILE A C 1
ATOM 1466 O O . ILE A 1 182 ? 0.581 4.111 -1.268 1.00 94.94 182 ILE A O 1
ATOM 1470 N N . PHE A 1 183 ? 2.690 3.359 -1.498 1.00 92.44 183 PHE A N 1
ATOM 1471 C CA . PHE A 1 183 ? 2.508 2.146 -0.710 1.00 92.44 183 PHE A CA 1
ATOM 1472 C C . PHE A 1 183 ? 2.086 2.495 0.717 1.00 92.44 183 PHE A C 1
ATOM 1474 O O . PHE A 1 183 ? 1.165 1.873 1.245 1.00 92.44 183 PHE A O 1
ATOM 1481 N N . ILE A 1 184 ? 2.725 3.487 1.332 1.00 92.56 184 ILE A N 1
ATOM 1482 C CA . ILE A 1 184 ? 2.406 3.939 2.687 1.00 92.56 184 ILE A CA 1
ATOM 1483 C C . ILE A 1 184 ? 1.126 4.777 2.698 1.00 92.56 184 ILE A C 1
ATOM 1485 O O . ILE A 1 184 ? 0.207 4.483 3.464 1.00 92.56 184 ILE A O 1
ATOM 1489 N N . ASP A 1 185 ? 1.034 5.778 1.827 1.00 95.50 185 ASP A N 1
ATOM 1490 C CA . ASP A 1 185 ? -0.049 6.762 1.838 1.00 95.50 185 ASP A CA 1
ATOM 1491 C C . ASP A 1 185 ? -1.430 6.125 1.684 1.00 95.50 185 ASP A C 1
ATOM 1493 O O . ASP A 1 185 ? -2.340 6.385 2.472 1.00 95.50 185 ASP A O 1
ATOM 1497 N N . ILE A 1 186 ? -1.597 5.242 0.697 1.00 97.56 186 ILE A N 1
ATOM 1498 C CA . ILE A 1 186 ? -2.894 4.611 0.435 1.00 97.56 186 ILE A CA 1
ATOM 1499 C C . ILE A 1 186 ? -3.301 3.692 1.594 1.00 97.56 186 ILE A C 1
ATOM 1501 O O . ILE A 1 186 ? -4.486 3.604 1.921 1.00 97.56 186 ILE A O 1
ATOM 1505 N N . ARG A 1 187 ? -2.342 3.050 2.275 1.00 97.38 187 ARG A N 1
ATOM 1506 C CA . ARG A 1 187 ? -2.615 2.247 3.480 1.00 97.38 187 ARG A CA 1
ATOM 1507 C C . ARG A 1 187 ? -3.074 3.116 4.645 1.00 97.38 187 ARG A C 1
ATOM 1509 O O . ARG A 1 187 ? -4.030 2.746 5.322 1.00 97.38 187 ARG A O 1
ATOM 1516 N N . ILE A 1 188 ? -2.443 4.274 4.847 1.00 96.31 188 ILE A N 1
ATOM 1517 C CA . ILE A 1 188 ? -2.857 5.260 5.856 1.00 96.31 188 ILE A CA 1
ATOM 1518 C C . ILE A 1 188 ? -4.296 5.699 5.589 1.00 96.31 188 ILE A C 1
ATOM 1520 O O . ILE A 1 188 ? -5.141 5.596 6.476 1.00 96.31 188 ILE A O 1
ATOM 1524 N N . TRP A 1 189 ? -4.597 6.137 4.365 1.00 97.56 189 TRP A N 1
ATOM 1525 C CA . TRP A 1 189 ? -5.935 6.604 3.996 1.00 97.56 189 TRP A CA 1
ATOM 1526 C C . TRP A 1 189 ? -6.997 5.506 4.105 1.00 97.56 189 TRP A C 1
ATOM 1528 O O . TRP A 1 189 ? -8.095 5.763 4.595 1.00 97.56 189 TRP A O 1
ATOM 1538 N N . THR A 1 190 ? -6.653 4.269 3.742 1.00 98.00 190 THR A N 1
ATOM 1539 C CA . THR A 1 190 ? -7.549 3.115 3.907 1.00 98.00 190 THR A CA 1
ATOM 1540 C C . THR A 1 190 ? -7.845 2.837 5.383 1.00 98.00 190 THR A C 1
ATOM 1542 O O . THR A 1 190 ? -9.004 2.643 5.743 1.00 98.00 190 THR A O 1
ATOM 1545 N N . MET A 1 191 ? -6.836 2.890 6.262 1.00 97.56 191 MET A N 1
ATOM 1546 C CA . MET A 1 191 ? -7.048 2.757 7.710 1.00 97.56 191 MET A CA 1
ATOM 1547 C C . MET A 1 191 ? -7.907 3.887 8.283 1.00 97.56 191 MET A C 1
ATOM 1549 O O . MET A 1 191 ? -8.775 3.628 9.114 1.00 97.56 191 MET A O 1
ATOM 1553 N N . VAL A 1 192 ? -7.700 5.133 7.841 1.00 96.19 192 VAL A N 1
ATOM 1554 C CA . VAL A 1 192 ? -8.528 6.280 8.254 1.00 96.19 192 VAL A CA 1
ATOM 1555 C C . VAL A 1 192 ? -9.990 6.061 7.875 1.00 96.19 192 VAL A C 1
ATOM 1557 O O . VAL A 1 192 ? -10.870 6.300 8.701 1.00 96.19 192 VAL A O 1
ATOM 1560 N N . ALA A 1 193 ? -10.253 5.584 6.659 1.00 96.50 193 ALA A N 1
ATOM 1561 C CA . ALA A 1 193 ? -11.605 5.286 6.204 1.00 96.50 193 ALA A CA 1
ATOM 1562 C C . ALA A 1 193 ? -12.258 4.163 7.027 1.00 96.50 193 ALA A C 1
ATOM 1564 O O . ALA A 1 193 ? -13.389 4.328 7.485 1.00 96.50 193 ALA A O 1
ATOM 1565 N N . GLU A 1 194 ? -11.536 3.067 7.288 1.00 96.56 194 GLU A N 1
ATOM 1566 C CA . GLU A 1 194 ? -12.041 1.946 8.094 1.00 96.56 194 GLU A CA 1
ATOM 1567 C C . GLU A 1 194 ? -12.342 2.380 9.543 1.00 96.56 194 GLU A C 1
ATOM 1569 O O . GLU A 1 194 ? -13.390 2.040 10.089 1.00 96.56 194 GLU A O 1
ATOM 1574 N N . LEU A 1 195 ? -11.485 3.206 10.155 1.00 95.81 195 LEU A N 1
ATOM 1575 C CA . LEU A 1 195 ? -11.692 3.764 11.502 1.00 95.81 195 LEU A CA 1
ATOM 1576 C C . LEU A 1 195 ? -12.892 4.716 11.592 1.00 95.81 195 LEU A C 1
ATOM 1578 O O . LEU A 1 195 ? -13.483 4.872 12.661 1.00 95.81 195 LEU A O 1
ATOM 1582 N N . LYS A 1 196 ? -13.247 5.365 10.481 1.00 94.75 196 LYS A N 1
ATOM 1583 C CA . LYS A 1 196 ? -14.411 6.251 10.382 1.00 94.75 196 LYS A CA 1
ATOM 1584 C C . LYS A 1 196 ? -15.706 5.518 10.028 1.00 94.75 196 LYS A C 1
ATOM 1586 O O . LYS A 1 196 ? -16.759 6.156 10.008 1.00 94.75 196 LYS A O 1
ATOM 1591 N N . SER A 1 197 ? -15.636 4.221 9.730 1.00 92.69 197 SER A N 1
ATOM 1592 C CA . SER A 1 197 ? -16.796 3.440 9.310 1.00 92.69 197 SER A CA 1
ATOM 1593 C C . SER A 1 197 ? -17.884 3.404 10.387 1.00 92.69 197 SER A C 1
ATOM 1595 O O . SER A 1 197 ? -17.622 3.381 11.593 1.00 92.69 197 SER A O 1
ATOM 1597 N N . THR A 1 198 ? -19.137 3.418 9.936 1.00 89.88 198 THR A N 1
ATOM 1598 C CA . THR A 1 198 ? -20.320 3.306 10.786 1.00 89.88 198 THR A CA 1
ATOM 1599 C C . THR A 1 198 ? -21.214 2.175 10.257 1.00 89.88 198 THR A C 1
ATOM 1601 O O . THR A 1 198 ? -21.625 2.222 9.097 1.00 89.88 198 THR A O 1
ATOM 1604 N N . PRO A 1 199 ? -21.527 1.144 11.070 1.00 92.25 199 PRO A N 1
ATOM 1605 C CA . PRO A 1 199 ? -21.121 0.960 12.466 1.00 92.25 199 PRO A CA 1
ATOM 1606 C C . PRO A 1 199 ? -19.635 0.586 12.613 1.00 92.25 199 PRO A C 1
ATOM 1608 O O . PRO A 1 199 ? -19.097 -0.182 11.820 1.00 92.25 199 PRO A O 1
ATOM 1611 N N . PHE A 1 200 ? -18.993 1.094 13.668 1.00 92.88 200 PHE A N 1
ATOM 1612 C CA . PHE A 1 200 ? -17.639 0.680 14.029 1.00 92.88 200 PHE A CA 1
ATOM 1613 C C . PHE A 1 200 ? -17.666 -0.748 14.585 1.00 92.88 200 PHE A C 1
ATOM 1615 O O . PHE A 1 200 ? -18.418 -1.043 15.516 1.00 92.88 200 PHE A O 1
ATOM 1622 N N . TYR A 1 201 ? -16.824 -1.627 14.042 1.00 92.12 201 TYR A N 1
ATOM 1623 C CA . TYR A 1 201 ? -16.683 -3.002 14.514 1.00 92.12 201 TYR A CA 1
ATOM 1624 C C . TYR A 1 201 ? -15.203 -3.366 14.642 1.00 92.12 201 TYR A C 1
ATOM 1626 O O . TYR A 1 201 ? -14.529 -3.650 13.650 1.00 92.12 201 TYR A O 1
ATOM 1634 N N . LYS A 1 202 ? -14.697 -3.351 15.881 1.00 92.75 202 LYS A N 1
ATOM 1635 C CA . LYS A 1 202 ? -13.270 -3.506 16.206 1.00 92.75 202 LYS A CA 1
ATOM 1636 C C . LYS A 1 202 ? -12.593 -4.712 15.540 1.00 92.75 202 LYS A C 1
ATOM 1638 O O . LYS A 1 202 ? -11.525 -4.495 14.968 1.00 92.75 202 LYS A O 1
ATOM 1643 N N . PRO A 1 203 ? -13.176 -5.929 15.512 1.00 93.50 203 PRO A N 1
ATOM 1644 C CA . PRO A 1 203 ? -12.550 -7.056 14.822 1.00 93.50 203 PRO A CA 1
ATOM 1645 C C . PRO A 1 203 ? -12.291 -6.792 13.332 1.00 93.50 203 PRO A C 1
ATOM 1647 O O . PRO A 1 203 ? -11.226 -7.138 12.830 1.00 93.50 203 PRO A O 1
ATOM 1650 N N . ASN A 1 204 ? -13.199 -6.105 12.626 1.00 93.12 204 ASN A N 1
ATOM 1651 C CA . ASN A 1 204 ? -12.974 -5.750 11.220 1.00 93.12 204 ASN A CA 1
ATOM 1652 C C . ASN A 1 204 ? -11.833 -4.744 11.048 1.00 93.12 204 ASN A C 1
ATOM 1654 O O . ASN A 1 204 ? -11.043 -4.886 10.115 1.00 93.12 204 ASN A O 1
ATOM 1658 N N . VAL A 1 205 ? -11.724 -3.761 11.945 1.00 95.69 205 VAL A N 1
ATOM 1659 C CA . VAL A 1 205 ? -10.655 -2.756 11.877 1.00 95.69 205 VAL A CA 1
ATOM 1660 C C . VAL A 1 205 ? -9.298 -3.367 12.237 1.00 95.69 205 VAL A C 1
ATOM 1662 O O . VAL A 1 205 ? -8.297 -3.049 11.601 1.00 95.69 205 VAL A O 1
ATOM 1665 N N . LEU A 1 206 ? -9.257 -4.299 13.195 1.00 95.12 206 LEU A N 1
ATOM 1666 C CA . LEU A 1 206 ? -8.056 -5.081 13.510 1.00 95.12 206 LEU A CA 1
ATOM 1667 C C . LEU A 1 206 ? -7.644 -5.984 12.340 1.00 95.12 206 LEU A C 1
ATOM 1669 O O . LEU A 1 206 ? -6.464 -6.036 12.001 1.00 95.12 206 LEU A O 1
ATOM 1673 N N . ALA A 1 207 ? -8.600 -6.636 11.673 1.00 94.69 207 ALA A N 1
ATOM 1674 C CA . ALA A 1 207 ? -8.337 -7.405 10.457 1.00 94.69 207 ALA A CA 1
ATOM 1675 C C . ALA A 1 207 ? -7.741 -6.529 9.340 1.00 94.69 207 ALA A C 1
ATOM 1677 O O . ALA A 1 207 ? -6.764 -6.919 8.693 1.00 94.69 207 ALA A O 1
ATOM 1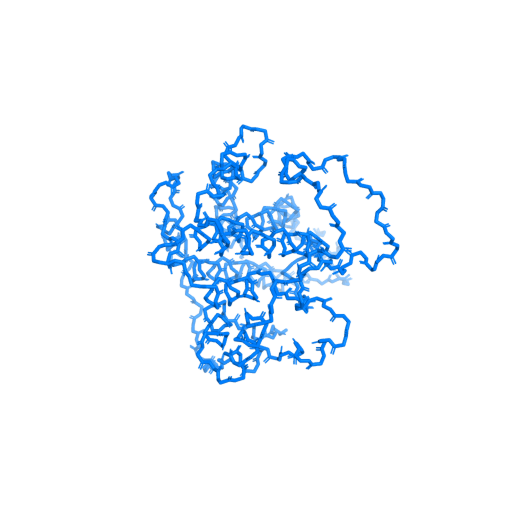678 N N . MET A 1 208 ? -8.274 -5.316 9.152 1.00 97.00 208 MET A N 1
ATOM 1679 C CA . MET A 1 208 ? -7.727 -4.343 8.204 1.00 97.00 208 MET A CA 1
ATOM 1680 C C . MET A 1 208 ? -6.311 -3.899 8.603 1.00 97.00 208 MET A C 1
ATOM 1682 O O . MET A 1 208 ? -5.413 -3.895 7.760 1.00 97.00 208 MET A O 1
ATOM 1686 N N . LEU A 1 209 ? -6.071 -3.609 9.887 1.00 95.88 209 LEU A N 1
ATOM 1687 C CA . LEU A 1 209 ? -4.747 -3.257 10.410 1.00 95.88 209 LEU A CA 1
ATOM 1688 C C . LEU A 1 209 ? -3.729 -4.371 10.148 1.00 95.88 209 LEU A C 1
ATOM 1690 O O . LEU A 1 209 ? -2.658 -4.104 9.614 1.00 95.88 209 LEU A O 1
ATOM 1694 N N . ASN A 1 210 ? -4.077 -5.620 10.459 1.00 93.62 210 ASN A N 1
ATOM 1695 C CA . ASN A 1 210 ? -3.214 -6.783 10.242 1.00 93.62 210 ASN A CA 1
ATOM 1696 C C . ASN A 1 210 ? -2.973 -7.086 8.757 1.00 93.62 210 ASN A C 1
ATOM 1698 O O . ASN A 1 210 ? -1.984 -7.731 8.418 1.00 93.62 210 ASN A O 1
ATOM 1702 N N . THR A 1 211 ? -3.854 -6.612 7.875 1.00 93.88 211 THR A N 1
ATOM 1703 C CA . THR A 1 211 ? -3.683 -6.707 6.422 1.00 93.88 211 THR A CA 1
ATOM 1704 C C . THR A 1 211 ? -2.742 -5.627 5.892 1.00 93.88 211 THR A C 1
ATOM 1706 O O . THR A 1 211 ? -1.849 -5.914 5.097 1.00 93.88 211 THR A O 1
ATOM 1709 N N . LEU A 1 212 ? -2.953 -4.369 6.286 1.00 94.38 212 LEU A N 1
ATOM 1710 C CA . LEU A 1 212 ? -2.234 -3.222 5.723 1.00 94.38 212 LEU A CA 1
ATOM 1711 C C . LEU A 1 212 ? -0.871 -2.997 6.387 1.00 94.38 212 LEU A C 1
ATOM 1713 O O . LEU A 1 212 ? 0.083 -2.632 5.700 1.00 94.38 212 LEU A O 1
ATOM 1717 N N . PHE A 1 213 ? -0.788 -3.238 7.695 1.00 92.50 213 PHE A N 1
ATOM 1718 C CA . PHE A 1 213 ? 0.390 -3.060 8.540 1.00 92.50 213 PHE A CA 1
ATOM 1719 C C . PHE A 1 213 ? 0.579 -4.313 9.408 1.00 92.50 213 PHE A C 1
ATOM 1721 O O . PHE A 1 213 ? 0.232 -4.297 10.591 1.00 92.50 213 PHE A O 1
ATOM 1728 N N . PRO A 1 214 ? 1.060 -5.431 8.835 1.00 89.62 214 PRO A N 1
ATOM 1729 C CA . PRO A 1 214 ? 1.148 -6.698 9.552 1.00 89.62 214 PRO A CA 1
ATOM 1730 C C . PRO A 1 214 ? 2.079 -6.592 10.773 1.00 89.62 214 PRO A C 1
ATOM 1732 O O . PRO A 1 214 ? 3.070 -5.861 10.717 1.00 89.62 214 PRO A O 1
ATOM 1735 N N . PRO A 1 215 ? 1.785 -7.318 11.869 1.00 83.94 215 PRO A N 1
ATOM 1736 C CA . PRO A 1 215 ? 2.622 -7.291 13.067 1.00 83.94 215 PRO A CA 1
ATOM 1737 C C . PRO A 1 215 ? 4.010 -7.897 12.812 1.00 83.94 215 PRO A C 1
ATOM 1739 O O . PRO A 1 215 ? 5.019 -7.354 13.245 1.00 83.94 215 PRO A O 1
ATOM 1742 N N . ALA A 1 216 ? 4.074 -8.968 12.018 1.00 80.31 216 ALA A N 1
ATOM 1743 C CA . ALA A 1 216 ? 5.318 -9.540 11.519 1.00 80.31 216 ALA A CA 1
ATOM 1744 C C . ALA A 1 216 ? 5.512 -9.149 10.047 1.00 80.31 216 ALA A C 1
ATOM 1746 O O . ALA A 1 216 ? 4.885 -9.715 9.146 1.00 80.31 216 ALA A O 1
ATOM 1747 N N . VAL A 1 217 ? 6.371 -8.160 9.789 1.00 75.81 217 VAL A N 1
ATOM 1748 C CA . VAL A 1 217 ? 6.742 -7.763 8.424 1.00 75.81 217 VAL A CA 1
ATOM 1749 C C . VAL A 1 217 ? 7.741 -8.784 7.879 1.00 75.81 217 VAL A C 1
ATOM 1751 O O . VAL A 1 217 ? 8.908 -8.769 8.254 1.00 75.81 217 VAL A O 1
ATOM 1754 N N . LYS A 1 218 ? 7.279 -9.684 7.005 1.00 72.38 218 LYS A N 1
ATOM 1755 C CA . LYS A 1 218 ? 8.132 -10.721 6.398 1.00 72.38 218 LYS A CA 1
ATOM 1756 C C . LYS A 1 218 ? 8.886 -10.211 5.171 1.00 72.38 218 LYS A C 1
ATOM 1758 O O . LYS A 1 218 ? 10.098 -10.357 5.083 1.00 72.38 218 LYS A O 1
ATOM 1763 N N . GLU A 1 219 ? 8.167 -9.597 4.234 1.00 72.69 219 GLU A N 1
ATOM 1764 C CA . GLU A 1 219 ? 8.720 -9.148 2.955 1.00 72.69 219 GLU A CA 1
ATOM 1765 C C . GLU A 1 219 ? 8.174 -7.772 2.576 1.00 72.69 219 GLU A C 1
ATOM 1767 O O . GLU A 1 219 ? 6.987 -7.485 2.762 1.00 72.69 219 GLU A O 1
ATOM 1772 N N . LEU A 1 220 ? 9.046 -6.929 2.018 1.00 82.00 220 LEU A N 1
ATOM 1773 C CA . LEU A 1 220 ? 8.697 -5.603 1.520 1.00 82.00 220 LEU A CA 1
ATOM 1774 C C . LEU A 1 220 ? 8.932 -5.503 0.008 1.00 82.00 220 LEU A C 1
ATOM 1776 O O . LEU A 1 220 ? 9.856 -6.127 -0.512 1.00 82.00 220 LEU A O 1
ATOM 1780 N N . PRO A 1 221 ? 8.117 -4.716 -0.722 1.00 78.88 221 PRO A N 1
ATOM 1781 C CA . PRO A 1 221 ? 8.250 -4.598 -2.176 1.00 78.88 221 PRO A CA 1
ATOM 1782 C C . PRO A 1 221 ? 9.596 -4.045 -2.664 1.00 78.88 221 PRO A C 1
ATOM 1784 O O . PRO A 1 221 ? 10.045 -4.402 -3.759 1.00 78.88 221 PRO A O 1
ATOM 1787 N N . ASN A 1 222 ? 10.205 -3.150 -1.882 1.00 81.81 222 ASN A N 1
ATOM 1788 C CA . ASN A 1 222 ? 11.525 -2.580 -2.125 1.00 81.81 222 ASN A CA 1
ATOM 1789 C C . ASN A 1 222 ? 12.166 -2.106 -0.806 1.00 81.81 222 ASN A C 1
ATOM 1791 O O . ASN A 1 222 ? 11.478 -1.933 0.203 1.00 81.81 222 ASN A O 1
ATOM 1795 N N . ASP A 1 223 ? 13.472 -1.841 -0.848 1.00 83.56 223 ASP A N 1
ATOM 1796 C CA . ASP A 1 223 ? 14.276 -1.446 0.319 1.00 83.56 223 ASP A CA 1
ATOM 1797 C C . ASP A 1 223 ? 14.056 0.016 0.753 1.00 83.56 223 ASP A C 1
ATOM 1799 O O . ASP A 1 223 ? 14.583 0.462 1.774 1.00 83.56 223 ASP A O 1
ATOM 1803 N N . ARG A 1 224 ? 13.277 0.796 -0.013 1.00 85.44 224 ARG A N 1
ATOM 1804 C CA . ARG A 1 224 ? 12.911 2.178 0.347 1.00 85.44 224 ARG A CA 1
ATOM 1805 C C . ARG A 1 224 ? 11.832 2.215 1.422 1.00 85.44 224 ARG A C 1
ATOM 1807 O O . ARG A 1 224 ? 11.716 3.209 2.139 1.00 85.44 224 ARG A O 1
ATOM 1814 N N . ILE A 1 225 ? 11.063 1.139 1.560 1.00 84.88 225 ILE A N 1
ATOM 1815 C CA . ILE A 1 225 ? 10.090 0.987 2.634 1.00 84.88 225 ILE A CA 1
ATOM 1816 C C . ILE A 1 225 ?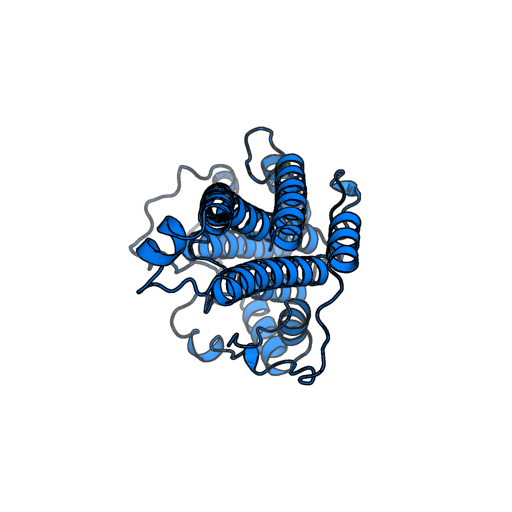 10.837 0.469 3.861 1.00 84.88 225 ILE A C 1
ATOM 1818 O O . ILE A 1 225 ? 11.355 -0.642 3.872 1.00 84.88 225 ILE A O 1
ATOM 1822 N N . GLN A 1 226 ? 10.896 1.278 4.914 1.00 83.44 226 GLN A N 1
ATOM 1823 C CA . GLN A 1 226 ? 11.549 0.876 6.157 1.00 83.44 226 GLN A CA 1
ATOM 1824 C C . GLN A 1 226 ? 10.549 0.131 7.056 1.00 83.44 226 GLN A C 1
ATOM 1826 O O . GLN A 1 226 ? 9.510 0.714 7.386 1.00 83.44 226 GLN A O 1
ATOM 1831 N N . PRO A 1 227 ? 10.852 -1.097 7.529 1.00 84.81 227 PRO A N 1
ATOM 1832 C CA . PRO A 1 227 ? 9.975 -1.840 8.441 1.00 84.81 227 PRO A CA 1
ATOM 1833 C C . PRO A 1 227 ? 9.567 -1.024 9.673 1.00 84.81 227 PRO A C 1
ATOM 1835 O O . PRO A 1 227 ? 8.393 -0.967 10.030 1.00 84.81 227 PRO A O 1
ATOM 1838 N N . LYS A 1 228 ? 10.515 -0.274 10.246 1.00 83.44 228 LYS A N 1
ATOM 1839 C CA . LYS A 1 228 ? 10.284 0.618 11.389 1.00 83.44 228 LYS A CA 1
ATOM 1840 C C . LYS A 1 228 ? 9.149 1.622 11.156 1.00 83.44 228 LYS A C 1
ATOM 1842 O O . LYS A 1 228 ? 8.364 1.885 12.062 1.00 83.44 228 LYS A O 1
ATOM 1847 N N . VAL A 1 229 ? 9.039 2.177 9.947 1.00 84.81 229 VAL A N 1
ATOM 1848 C CA . VAL A 1 229 ? 7.971 3.130 9.602 1.00 84.81 229 VAL A CA 1
ATOM 1849 C C . VAL A 1 229 ? 6.608 2.432 9.613 1.00 84.81 229 VAL A C 1
ATOM 1851 O O . VAL A 1 229 ? 5.634 2.992 10.110 1.00 84.81 229 VAL A O 1
ATOM 1854 N N . LEU A 1 230 ? 6.532 1.188 9.130 1.00 86.44 230 LEU A N 1
ATOM 1855 C CA . LEU A 1 230 ? 5.302 0.392 9.176 1.00 86.44 230 LEU A CA 1
ATOM 1856 C C . LEU A 1 230 ? 4.889 0.068 10.609 1.00 86.44 230 LEU A C 1
ATOM 1858 O O . LEU A 1 230 ? 3.716 0.231 10.941 1.00 86.44 230 LEU A O 1
ATOM 1862 N N . HIS A 1 231 ? 5.840 -0.321 11.459 1.00 86.19 231 HIS A N 1
ATOM 1863 C CA . HIS A 1 231 ? 5.577 -0.559 12.876 1.00 86.19 231 HIS A CA 1
ATOM 1864 C C . HIS A 1 231 ? 5.075 0.712 13.572 1.00 86.19 231 HIS A C 1
ATOM 1866 O O . HIS A 1 231 ? 4.073 0.660 14.274 1.00 86.19 231 HIS A O 1
ATOM 1872 N N . GLN A 1 232 ? 5.662 1.880 13.296 1.00 86.44 232 GLN A N 1
ATOM 1873 C CA . GLN A 1 232 ? 5.188 3.159 13.846 1.00 86.44 232 GLN A CA 1
ATOM 1874 C C . GLN A 1 232 ? 3.736 3.485 13.458 1.00 86.44 232 GLN A C 1
ATOM 1876 O O . GLN A 1 232 ? 2.945 3.906 14.312 1.00 86.44 232 GLN A O 1
ATOM 1881 N N . TYR A 1 233 ? 3.361 3.282 12.189 1.00 89.62 233 TYR A N 1
ATOM 1882 C CA . TYR A 1 233 ? 1.969 3.456 11.761 1.00 89.62 233 TYR A CA 1
ATOM 1883 C C . TYR A 1 233 ? 1.052 2.419 12.394 1.00 89.62 233 TYR A C 1
ATOM 1885 O O . TYR A 1 233 ? -0.036 2.783 12.838 1.00 89.62 233 TYR A O 1
ATOM 1893 N N . ARG A 1 234 ? 1.492 1.160 12.490 1.00 92.62 234 ARG A N 1
ATOM 1894 C CA . ARG A 1 234 ? 0.733 0.097 13.148 1.00 92.62 234 ARG A CA 1
ATOM 1895 C C . ARG A 1 234 ? 0.385 0.479 14.586 1.00 92.62 234 ARG A C 1
ATOM 1897 O O . ARG A 1 234 ? -0.797 0.512 14.924 1.00 92.62 234 ARG A O 1
ATOM 1904 N N . SER A 1 235 ? 1.386 0.850 15.384 1.00 87.62 235 SER A N 1
ATOM 1905 C CA . SER A 1 235 ? 1.214 1.274 16.779 1.00 87.62 235 SER A CA 1
ATOM 1906 C C . SER A 1 235 ? 0.241 2.442 16.893 1.00 87.62 235 SER A C 1
ATOM 1908 O O . SER A 1 235 ? -0.681 2.420 17.708 1.00 87.62 235 SER A O 1
ATOM 1910 N N . SER A 1 236 ? 0.408 3.449 16.031 1.00 89.12 236 SER A N 1
ATOM 1911 C CA . SER A 1 236 ? -0.455 4.632 16.009 1.00 89.12 236 SER A CA 1
ATOM 1912 C C . SER A 1 236 ? -1.904 4.261 15.689 1.00 89.12 236 SER A C 1
ATOM 1914 O O . SER A 1 236 ? -2.827 4.683 16.385 1.00 89.12 236 SER A O 1
ATOM 1916 N N . PHE A 1 237 ? -2.131 3.442 14.660 1.00 93.38 237 PHE A N 1
ATOM 1917 C CA . PHE A 1 237 ? -3.475 3.013 14.287 1.00 93.38 237 PHE A CA 1
ATOM 1918 C C . PHE A 1 237 ? -4.113 2.117 15.339 1.00 93.38 237 PHE A C 1
ATOM 1920 O O . PHE A 1 237 ? -5.301 2.277 15.603 1.00 93.38 237 PHE A O 1
ATOM 1927 N N . TYR A 1 238 ? -3.354 1.243 15.994 1.00 91.94 238 TYR A N 1
ATOM 1928 C CA . TYR A 1 238 ? -3.871 0.442 17.099 1.00 91.94 238 TYR A CA 1
ATOM 1929 C C . TYR A 1 238 ? -4.376 1.319 18.262 1.00 91.94 238 TYR A C 1
ATOM 1931 O O . TYR A 1 238 ? -5.468 1.097 18.799 1.00 91.94 238 TYR A O 1
ATOM 1939 N N . GLN A 1 239 ? -3.637 2.377 18.614 1.00 88.31 239 GLN A N 1
ATOM 1940 C CA . GLN A 1 239 ? -4.090 3.361 19.606 1.00 88.31 239 GLN A CA 1
ATOM 1941 C C . GLN A 1 239 ? -5.389 4.052 19.162 1.00 88.31 239 GLN A C 1
ATOM 1943 O O . GLN A 1 239 ? -6.320 4.181 19.962 1.00 88.31 239 GLN A O 1
ATOM 1948 N N . TYR A 1 240 ? -5.507 4.426 17.882 1.00 91.25 240 TYR A N 1
ATOM 1949 C CA . TYR A 1 240 ? -6.751 4.983 17.338 1.00 91.25 240 TYR A CA 1
ATOM 1950 C C . TYR A 1 240 ? -7.916 3.987 17.348 1.00 91.25 240 TYR A C 1
ATOM 1952 O O . TYR A 1 240 ? -9.025 4.395 17.680 1.00 91.25 240 TYR A O 1
ATOM 1960 N N . ILE A 1 241 ? -7.694 2.697 17.067 1.00 92.75 241 ILE A N 1
ATOM 1961 C CA . ILE A 1 241 ? -8.730 1.651 17.180 1.00 92.75 241 ILE A CA 1
ATOM 1962 C C . ILE A 1 241 ? -9.308 1.642 18.597 1.00 92.75 241 ILE A C 1
ATOM 1964 O O . ILE A 1 241 ? -10.524 1.690 18.774 1.00 92.75 241 ILE A O 1
ATOM 1968 N N . THR A 1 242 ? -8.437 1.648 19.607 1.00 89.31 242 THR A N 1
ATOM 1969 C CA . THR A 1 242 ? -8.845 1.649 21.020 1.00 89.31 242 THR A CA 1
ATOM 1970 C C . THR A 1 242 ? -9.578 2.940 21.399 1.00 89.31 242 THR A C 1
ATOM 1972 O O . THR A 1 242 ? -10.574 2.914 22.128 1.00 89.31 242 THR A O 1
ATOM 1975 N N . ALA A 1 243 ? -9.119 4.087 20.893 1.00 88.25 243 ALA A N 1
ATOM 1976 C CA . ALA A 1 243 ? -9.742 5.379 21.157 1.00 88.25 243 ALA A CA 1
ATOM 1977 C C . ALA A 1 243 ? -11.122 5.519 20.492 1.00 88.25 243 ALA A C 1
ATOM 1979 O O . ALA A 1 243 ? -12.034 6.070 21.112 1.00 88.25 243 ALA A O 1
ATOM 1980 N N . VAL A 1 244 ? -11.288 5.005 19.269 1.00 91.00 244 VAL A N 1
ATOM 1981 C CA . VAL A 1 244 ? -12.565 4.988 18.540 1.00 91.00 244 VAL A CA 1
ATOM 1982 C C . VAL A 1 244 ? -13.549 4.010 19.178 1.00 91.00 244 VAL A C 1
ATOM 1984 O O . VAL A 1 244 ? -14.716 4.354 19.324 1.00 91.00 244 VAL A O 1
ATOM 1987 N N . GLU A 1 245 ? -13.101 2.841 19.639 1.00 90.38 245 GLU A N 1
ATOM 1988 C CA . GLU A 1 245 ? -13.950 1.922 20.410 1.00 90.38 245 GLU A CA 1
ATOM 1989 C C . GLU A 1 245 ? -14.511 2.597 21.673 1.00 90.38 245 GLU A C 1
ATOM 1991 O O . GLU A 1 245 ? -15.671 2.408 22.024 1.00 90.38 245 GLU A O 1
ATOM 1996 N N . ALA A 1 246 ? -13.691 3.402 22.355 1.00 89.06 246 ALA A N 1
ATOM 1997 C CA . ALA A 1 246 ? -14.072 4.073 23.593 1.00 89.06 246 ALA A CA 1
ATOM 1998 C C . ALA A 1 246 ? -14.972 5.303 23.389 1.00 89.06 246 ALA A C 1
ATOM 2000 O O . ALA A 1 246 ? -15.873 5.535 24.189 1.00 89.06 246 ALA A O 1
ATOM 2001 N N . ASN A 1 247 ? -14.689 6.113 22.366 1.00 89.44 247 ASN A N 1
ATOM 2002 C CA . ASN A 1 247 ? -15.238 7.470 22.232 1.00 89.44 247 ASN A CA 1
ATOM 2003 C C . ASN A 1 247 ? -15.987 7.702 20.906 1.00 89.44 247 ASN A C 1
ATOM 2005 O O . ASN A 1 247 ? -16.493 8.796 20.654 1.00 89.44 247 ASN A O 1
ATOM 2009 N N . GLY A 1 248 ? -16.046 6.687 20.046 1.00 89.31 248 GLY A N 1
ATOM 2010 C CA . GLY A 1 248 ? -16.629 6.744 18.713 1.00 89.31 248 GLY A CA 1
ATOM 2011 C C . GLY A 1 248 ? -15.709 7.350 17.637 1.00 89.31 248 GLY A C 1
ATOM 2012 O O . GLY A 1 248 ? -14.628 7.871 17.930 1.00 89.31 248 GLY A O 1
ATOM 2013 N N . PRO A 1 249 ? -16.145 7.329 16.359 1.00 91.88 249 PRO A N 1
ATOM 2014 C CA . PRO A 1 249 ? -15.333 7.763 15.212 1.00 91.88 249 PRO A CA 1
ATOM 2015 C C . PRO A 1 249 ? -14.937 9.246 15.204 1.00 91.88 249 PRO A C 1
ATOM 2017 O O . PRO A 1 249 ? -14.055 9.652 14.448 1.00 91.88 249 PRO A O 1
ATOM 2020 N N . SER A 1 250 ? -15.566 10.078 16.040 1.00 89.94 250 SER A N 1
ATOM 2021 C CA . SER A 1 250 ? -15.304 11.522 16.116 1.00 89.94 250 SER A CA 1
ATOM 2022 C C . SER A 1 250 ? -13.856 11.853 16.505 1.00 89.94 250 SER A C 1
ATOM 2024 O O . SER A 1 250 ? -13.344 12.898 16.096 1.00 89.94 250 SER A O 1
ATOM 2026 N N . VAL A 1 251 ? -13.167 10.943 17.207 1.00 89.94 251 VAL A N 1
ATOM 2027 C CA . VAL A 1 251 ? -11.735 11.047 17.542 1.00 89.94 251 VAL A CA 1
ATOM 2028 C C . VAL A 1 251 ? -10.869 11.195 16.287 1.00 89.94 251 VAL A C 1
ATOM 2030 O O . VAL A 1 251 ? -9.872 11.918 16.306 1.00 89.94 251 VAL A O 1
ATOM 2033 N N . MET A 1 252 ? -11.279 10.591 15.167 1.00 91.75 252 MET A N 1
ATOM 2034 C CA . MET A 1 252 ? -10.528 10.647 13.910 1.00 91.75 252 MET A CA 1
ATOM 2035 C C . MET A 1 252 ? -10.548 12.024 13.249 1.00 91.75 252 MET A C 1
ATOM 2037 O O . MET A 1 252 ? -9.688 12.300 12.416 1.00 91.75 252 MET A O 1
ATOM 2041 N N . LYS A 1 253 ? -11.470 12.920 13.630 1.00 89.25 253 LYS A N 1
ATOM 2042 C CA . LYS A 1 253 ? -11.621 14.236 12.989 1.00 89.25 253 LYS A CA 1
ATOM 2043 C C . LYS A 1 253 ? -10.342 15.071 13.069 1.00 89.25 253 LYS A C 1
ATOM 2045 O O . LYS A 1 253 ? -9.926 15.645 12.069 1.00 89.25 253 LYS A O 1
ATOM 2050 N N . ALA A 1 254 ? -9.705 15.124 14.240 1.00 85.81 254 ALA A N 1
ATOM 2051 C CA . ALA A 1 254 ? -8.473 15.894 14.424 1.00 85.81 254 ALA A CA 1
ATOM 2052 C C . ALA A 1 254 ? -7.289 15.277 13.661 1.00 85.81 254 ALA A C 1
ATOM 2054 O O . ALA A 1 254 ? -6.482 16.003 13.080 1.00 85.81 254 ALA A O 1
ATOM 2055 N N . PHE A 1 255 ? -7.205 13.942 13.632 1.00 87.12 255 PHE A N 1
ATOM 2056 C CA . PHE A 1 255 ? -6.171 13.231 12.883 1.00 87.12 255 PHE A CA 1
ATOM 2057 C C . PHE A 1 255 ? -6.310 13.464 11.377 1.00 87.12 255 PHE A C 1
ATOM 2059 O O . PHE A 1 255 ? -5.345 13.852 10.727 1.00 87.12 255 PHE A O 1
ATOM 2066 N N . GLU A 1 256 ? -7.515 13.303 10.834 1.00 89.38 256 GLU A N 1
ATOM 2067 C CA . GLU A 1 256 ? -7.804 13.526 9.417 1.00 89.38 256 GLU A CA 1
ATOM 2068 C C . GLU A 1 256 ? -7.544 14.979 8.998 1.00 89.38 256 GLU A C 1
ATOM 2070 O O . GLU A 1 256 ? -6.936 15.219 7.958 1.00 89.38 256 GLU A O 1
ATOM 2075 N N . GLN A 1 257 ? -7.924 15.958 9.827 1.00 89.31 257 GLN A N 1
ATOM 2076 C CA . GLN A 1 257 ? -7.612 17.370 9.578 1.00 89.31 257 GLN A CA 1
ATOM 2077 C C . GLN A 1 257 ? -6.102 17.624 9.518 1.00 89.31 257 GLN A C 1
ATOM 2079 O O . GLN A 1 257 ? -5.632 18.319 8.620 1.00 89.31 257 GLN A O 1
ATOM 2084 N N . LYS A 1 258 ? -5.330 17.032 10.437 1.00 87.75 258 LYS A N 1
ATOM 2085 C CA . LYS A 1 258 ? -3.863 17.107 10.421 1.00 87.75 258 LYS A CA 1
ATOM 2086 C C . LYS A 1 258 ? -3.266 16.388 9.209 1.00 87.75 258 LYS A C 1
ATOM 2088 O O . LYS A 1 258 ? -2.250 16.832 8.677 1.00 87.75 258 LYS A O 1
ATOM 2093 N N . LEU A 1 259 ? -3.877 15.288 8.774 1.00 88.88 259 LEU A N 1
ATOM 2094 C CA . LEU A 1 259 ? -3.456 14.540 7.593 1.00 88.88 259 LEU A CA 1
ATOM 2095 C C . LEU A 1 259 ? -3.672 15.350 6.308 1.00 88.88 259 LEU A C 1
ATOM 2097 O O . LEU A 1 259 ? -2.811 15.342 5.439 1.00 88.88 259 LEU A O 1
ATOM 2101 N N . GLN A 1 260 ? -4.768 16.108 6.226 1.00 88.88 260 GLN A N 1
ATOM 2102 C CA . GLN A 1 260 ? -5.063 17.018 5.110 1.00 88.88 260 GLN A CA 1
ATOM 2103 C C . GLN A 1 260 ? -4.319 18.366 5.169 1.00 88.88 260 GLN A C 1
ATOM 2105 O O . GLN A 1 260 ? -4.478 19.182 4.259 1.00 88.88 260 GLN A O 1
ATOM 2110 N N . GLY A 1 261 ? -3.531 18.630 6.216 1.00 88.44 261 GLY A N 1
ATOM 2111 C CA . GLY A 1 261 ? -2.777 19.878 6.359 1.00 88.44 261 GLY A CA 1
ATOM 2112 C C . GLY A 1 261 ? -1.785 20.099 5.211 1.00 88.44 261 GLY A C 1
ATOM 2113 O O . GLY A 1 261 ? -1.228 19.142 4.677 1.00 88.44 261 GLY A O 1
ATOM 2114 N N . SER A 1 262 ? -1.540 21.361 4.839 1.00 86.06 262 SER A N 1
ATOM 2115 C CA . SER A 1 262 ? -0.623 21.733 3.744 1.00 86.06 262 SER A CA 1
ATOM 2116 C C . SER A 1 262 ? 0.790 21.184 3.924 1.00 86.06 262 SER A C 1
ATOM 2118 O O . SER A 1 262 ? 1.430 20.812 2.946 1.00 86.06 262 SER A O 1
ATOM 2120 N N . ASP A 1 263 ? 1.241 21.098 5.174 1.00 84.06 263 ASP A N 1
ATOM 2121 C CA . ASP A 1 263 ? 2.607 20.709 5.529 1.00 84.06 263 ASP A CA 1
ATOM 2122 C C . ASP A 1 263 ? 2.752 19.186 5.676 1.00 84.06 263 ASP A C 1
ATOM 2124 O O . ASP A 1 263 ? 3.839 18.670 5.942 1.00 84.06 263 ASP A O 1
ATOM 2128 N N . ASN A 1 264 ? 1.653 18.438 5.529 1.00 85.50 264 ASN A N 1
ATOM 2129 C CA . ASN A 1 264 ? 1.665 16.993 5.653 1.00 85.50 264 ASN A CA 1
ATOM 2130 C C . ASN A 1 264 ? 1.940 16.338 4.298 1.00 85.50 264 ASN A C 1
ATOM 2132 O O . ASN A 1 264 ? 1.144 16.438 3.364 1.00 85.50 264 ASN A O 1
ATOM 2136 N N . ARG A 1 265 ? 3.045 15.593 4.208 1.00 87.44 265 ARG A N 1
ATOM 2137 C CA . ARG A 1 265 ? 3.411 14.869 2.982 1.00 87.44 265 ARG A CA 1
ATOM 2138 C C . ARG A 1 265 ? 2.355 13.849 2.537 1.00 87.44 265 ARG A C 1
ATOM 2140 O O . ARG A 1 265 ? 2.233 13.620 1.343 1.00 87.44 265 ARG A O 1
ATOM 2147 N N . HIS A 1 266 ? 1.586 13.296 3.477 1.00 91.31 266 HIS A N 1
ATOM 2148 C CA . HIS A 1 266 ? 0.555 12.279 3.237 1.00 91.31 266 HIS A CA 1
ATOM 2149 C C . HIS A 1 266 ? -0.819 12.877 2.901 1.00 91.31 266 HIS A C 1
ATOM 2151 O O . HIS A 1 266 ? -1.822 12.160 2.871 1.00 91.31 266 HIS A O 1
ATOM 2157 N N . ARG A 1 267 ? -0.905 14.200 2.711 1.00 94.19 267 ARG A N 1
ATOM 2158 C CA . ARG A 1 267 ? -2.134 14.868 2.284 1.00 94.19 267 ARG A CA 1
ATOM 2159 C C . ARG A 1 267 ? -2.653 14.231 0.997 1.00 94.19 267 ARG A C 1
ATOM 2161 O O . ARG A 1 267 ? -1.873 13.963 0.087 1.00 94.19 267 ARG A O 1
ATOM 2168 N N . TRP A 1 268 ? -3.976 14.089 0.881 1.00 96.38 268 TRP A N 1
ATOM 2169 C CA . TRP A 1 268 ? -4.595 13.386 -0.247 1.00 96.38 268 TRP A CA 1
ATOM 2170 C C . TRP A 1 268 ? -4.167 13.934 -1.613 1.00 96.38 268 TRP A C 1
ATOM 2172 O O . TRP A 1 268 ? -3.891 13.157 -2.518 1.00 96.38 268 TRP A O 1
ATOM 2182 N N . GLY A 1 269 ? -4.061 15.261 -1.750 1.00 95.38 269 GLY A N 1
ATOM 2183 C CA . GLY A 1 269 ? -3.576 15.889 -2.984 1.00 95.38 269 GLY A CA 1
ATOM 2184 C C . GLY A 1 269 ? -2.193 15.377 -3.395 1.00 95.38 269 GLY A C 1
ATOM 2185 O O . GLY A 1 269 ? -2.035 14.892 -4.508 1.00 95.38 269 GLY A O 1
ATOM 2186 N N . ASN A 1 270 ? -1.235 15.373 -2.463 1.00 94.00 270 ASN A N 1
ATOM 2187 C CA . ASN A 1 270 ? 0.119 14.877 -2.716 1.00 94.00 270 ASN A CA 1
ATOM 2188 C C . ASN A 1 270 ? 0.122 13.367 -2.988 1.00 94.00 270 ASN A C 1
ATOM 2190 O O . ASN A 1 270 ? 0.810 12.903 -3.892 1.00 94.00 270 ASN A O 1
ATOM 2194 N N . THR A 1 271 ? -0.665 12.594 -2.233 1.00 96.00 271 THR A N 1
ATOM 2195 C CA . THR A 1 271 ? -0.837 11.155 -2.467 1.00 96.00 271 THR A CA 1
ATOM 2196 C C . THR A 1 271 ? -1.362 10.882 -3.877 1.00 96.00 271 THR A C 1
ATOM 2198 O O . THR A 1 271 ? -0.854 9.992 -4.557 1.00 96.00 271 THR A O 1
ATOM 2201 N N . TRP A 1 272 ? -2.351 11.649 -4.339 1.00 97.25 272 TRP A N 1
ATOM 2202 C CA . TRP A 1 272 ? -2.933 11.510 -5.671 1.00 97.25 272 TRP A CA 1
ATOM 2203 C C . TRP A 1 272 ? -1.966 11.940 -6.782 1.00 97.25 272 TRP A C 1
ATOM 2205 O O . TRP A 1 272 ? -1.856 11.236 -7.789 1.00 97.25 272 TRP A O 1
ATOM 2215 N N . ASP A 1 273 ? -1.233 13.039 -6.592 1.00 95.88 273 ASP A N 1
ATOM 2216 C CA . ASP A 1 273 ? -0.201 13.496 -7.530 1.00 95.88 273 ASP A CA 1
ATOM 2217 C C . ASP A 1 273 ? 0.901 12.433 -7.672 1.00 95.88 273 ASP A C 1
ATOM 2219 O O . ASP A 1 273 ? 1.230 12.017 -8.784 1.00 95.88 273 ASP A O 1
ATOM 2223 N N . ASN A 1 274 ? 1.399 11.904 -6.547 1.00 96.06 274 ASN A N 1
ATOM 2224 C CA . ASN A 1 274 ? 2.399 10.833 -6.519 1.00 96.06 274 ASN A CA 1
ATOM 2225 C C . ASN A 1 274 ? 1.885 9.544 -7.170 1.00 96.06 274 ASN A C 1
ATOM 2227 O O . ASN A 1 274 ? 2.610 8.905 -7.931 1.00 96.06 274 ASN A O 1
ATOM 2231 N N . LEU A 1 275 ? 0.632 9.164 -6.903 1.00 97.75 275 LEU A N 1
ATOM 2232 C CA . LEU A 1 275 ? -0.017 8.001 -7.510 1.00 97.75 275 LEU A CA 1
ATOM 2233 C C . LEU A 1 275 ? -0.126 8.143 -9.027 1.00 97.75 275 LEU A C 1
ATOM 2235 O O . LEU A 1 275 ? 0.198 7.208 -9.760 1.00 97.75 275 LEU A O 1
ATOM 2239 N N . THR A 1 276 ? -0.568 9.305 -9.498 1.00 97.38 276 THR A N 1
ATOM 2240 C CA . THR A 1 276 ? -0.717 9.594 -10.927 1.00 97.38 276 THR A CA 1
ATOM 2241 C C . THR A 1 276 ? 0.640 9.583 -11.618 1.00 97.38 276 THR A C 1
ATOM 2243 O O . THR A 1 276 ? 0.809 8.865 -12.604 1.00 97.38 276 THR A O 1
ATOM 2246 N N . HIS A 1 277 ? 1.626 10.275 -11.046 1.00 96.25 277 HIS A N 1
ATOM 2247 C CA . HIS A 1 277 ? 2.984 10.321 -11.576 1.00 96.25 277 HIS A CA 1
ATOM 2248 C C . HIS A 1 277 ? 3.634 8.933 -11.630 1.00 96.25 277 HIS A C 1
ATOM 2250 O O . HIS A 1 277 ? 4.193 8.551 -12.659 1.00 96.25 277 HIS A O 1
ATOM 2256 N N . TYR A 1 278 ? 3.508 8.142 -10.557 1.00 96.94 278 TYR A N 1
ATOM 2257 C CA . TYR A 1 278 ? 3.992 6.762 -10.528 1.00 96.94 278 TYR A CA 1
ATOM 2258 C C . TYR A 1 278 ? 3.354 5.923 -11.641 1.00 96.94 278 TYR A C 1
ATOM 2260 O O . TYR A 1 278 ? 4.062 5.237 -12.374 1.00 96.94 278 TYR A O 1
ATOM 2268 N N . MET A 1 279 ? 2.027 5.983 -11.793 1.00 97.38 279 MET A N 1
ATOM 2269 C CA . MET A 1 279 ? 1.307 5.208 -12.806 1.00 97.38 279 MET A CA 1
ATOM 2270 C C . MET A 1 279 ? 1.730 5.568 -14.235 1.00 97.38 279 MET A C 1
ATOM 2272 O O . MET A 1 279 ? 1.909 4.672 -15.060 1.00 97.38 279 MET A O 1
ATOM 2276 N N . GLU A 1 280 ? 1.901 6.857 -14.527 1.00 95.75 280 GLU A N 1
ATOM 2277 C CA . GLU A 1 280 ? 2.353 7.345 -15.835 1.00 95.75 280 GLU A CA 1
ATOM 2278 C C . GLU A 1 280 ? 3.785 6.905 -16.138 1.00 95.75 280 GLU A C 1
ATOM 2280 O O . GLU A 1 280 ? 4.059 6.380 -17.221 1.00 95.75 280 GLU A O 1
ATOM 2285 N N . LEU A 1 281 ? 4.687 7.052 -15.165 1.00 94.81 281 LEU A N 1
ATOM 2286 C CA . LEU A 1 281 ? 6.080 6.651 -15.320 1.00 94.81 281 LEU A CA 1
ATOM 2287 C C . LEU A 1 281 ? 6.213 5.128 -15.453 1.00 94.81 281 LEU A C 1
ATOM 2289 O O . LEU A 1 281 ? 6.944 4.649 -16.319 1.00 94.81 281 LEU A O 1
ATOM 2293 N N . ALA A 1 282 ? 5.464 4.355 -14.662 1.00 95.25 282 ALA A N 1
ATOM 2294 C CA . ALA A 1 282 ? 5.425 2.899 -14.765 1.00 95.25 282 ALA A CA 1
ATOM 2295 C C . ALA A 1 282 ? 4.933 2.450 -16.147 1.00 95.25 282 ALA A C 1
ATOM 2297 O O . ALA A 1 282 ? 5.551 1.589 -16.775 1.00 95.25 282 ALA A O 1
ATOM 2298 N N . GLU A 1 283 ? 3.852 3.052 -16.654 1.00 95.44 283 GLU A N 1
ATOM 2299 C CA . GLU A 1 283 ? 3.333 2.770 -17.994 1.00 95.44 283 GLU A CA 1
ATOM 2300 C C . GLU A 1 283 ? 4.362 3.108 -19.081 1.00 95.44 283 GLU A C 1
ATOM 2302 O O . GLU A 1 283 ? 4.568 2.313 -20.003 1.00 95.44 283 GLU A O 1
ATOM 2307 N N . GLN A 1 284 ? 5.032 4.257 -18.970 1.00 93.00 284 GLN A N 1
ATOM 2308 C CA . GLN A 1 284 ? 6.080 4.672 -19.899 1.00 93.00 284 GLN A CA 1
ATOM 2309 C C . GLN A 1 284 ? 7.248 3.681 -19.908 1.00 93.00 284 GLN A C 1
ATOM 2311 O O . GLN A 1 284 ? 7.639 3.220 -20.981 1.00 93.00 284 GLN A O 1
ATOM 2316 N N . MET A 1 285 ? 7.774 3.318 -18.735 1.00 92.19 285 MET A N 1
ATOM 2317 C CA . MET A 1 285 ? 8.883 2.368 -18.616 1.00 92.19 285 MET A CA 1
ATOM 2318 C C . MET A 1 285 ? 8.508 0.995 -19.173 1.00 92.19 285 MET A C 1
ATOM 2320 O O . MET A 1 285 ? 9.321 0.369 -19.844 1.00 92.19 285 MET A O 1
ATOM 2324 N N . ILE A 1 286 ? 7.269 0.539 -18.963 1.00 92.75 286 ILE A N 1
ATOM 2325 C CA . ILE A 1 286 ? 6.793 -0.721 -19.545 1.00 92.75 286 ILE A CA 1
ATOM 2326 C C . ILE A 1 286 ? 6.701 -0.639 -21.074 1.00 92.75 286 ILE A C 1
ATOM 2328 O O . ILE A 1 286 ? 7.043 -1.606 -21.745 1.00 92.75 286 ILE A O 1
ATOM 2332 N N . LYS A 1 287 ? 6.245 0.482 -21.646 1.00 90.94 287 LYS A N 1
ATOM 2333 C CA . LYS A 1 287 ? 6.175 0.661 -23.110 1.00 90.94 287 LYS A CA 1
ATOM 2334 C C . LYS A 1 287 ? 7.555 0.724 -23.766 1.00 90.94 287 LYS A C 1
ATOM 2336 O O . LYS A 1 287 ? 7.687 0.341 -24.922 1.00 90.94 287 LYS A O 1
ATOM 2341 N N . GLN A 1 288 ? 8.548 1.246 -23.049 1.00 85.19 288 GLN A N 1
ATOM 2342 C CA . GLN A 1 288 ? 9.930 1.374 -23.517 1.00 85.19 288 GLN A CA 1
ATOM 2343 C C . GLN A 1 288 ? 10.766 0.102 -23.309 1.00 85.19 288 GLN A C 1
ATOM 2345 O O . GLN A 1 288 ? 11.857 0.010 -23.870 1.00 85.19 288 GLN A O 1
ATOM 2350 N N . ALA A 1 289 ? 10.281 -0.836 -22.488 1.00 84.62 289 ALA A N 1
ATOM 2351 C CA . ALA A 1 289 ? 10.895 -2.132 -22.229 1.00 84.62 289 ALA A CA 1
ATOM 2352 C C . ALA A 1 289 ? 10.458 -3.162 -23.274 1.00 84.62 289 ALA A C 1
ATOM 2354 O O . ALA A 1 289 ? 11.297 -3.479 -24.131 1.00 84.62 289 ALA A O 1
#